Protein AF-A0A166I284-F1 (afdb_monomer_lite)

Secondary structure (DSSP, 8-state):
------------------------------------TTSSSSTTHHHHHHHHHHHHH--GGGS---SSHHHHHHHHHHHHHHHHHHHHH--------HHHHHHHHHHHHHHHHHHHHHH----GGGTTT-EEEEEEEE-S-HHHHHHHTT-SS----SEEEEEHHHHHHHTT--EEEETTEEEEE-SSEEEEEE-TTT-EEEEEEEEE----

Sequence (212 aa):
MSSQTTLASLTNVSPPAKRKSTGGADGAKAKKPRTSKGKAAESHEFAKNVIQGILDNGSVDKVTVPEDDEDVREWLWRMAQYAHSLEQGAGIKPPKSPEDLAAAAERLTTTVRRGIEKQMSWKPSCKTGSAKFSYDGVCPDPYVFGAMLGLEEKPTWKAKKFEATEFSNLMGGIEASIRYGNLYITSKEVNAKWNPDTGEFKFSGSYGKRVY

Foldseek 3Di:
DDDDDDDDDDDDDDDDDDDDDDDDDDDDDDDDDDDDPPPCVPLQVPLVVQVVVCVVVVDPVPRDQDPDPVSNVVSVVSNVVVVVCCVVVPPPPPPQDVVSLLVLLLVVLQVQLVQQLVQPDDDPCLVVQAAKDKGKDADLDQCSVCVLLVHNDGDPDQKDKDAQVSSCVSSVHRWHDDPPDIKGFPFRIWMWGADNVGRMIMIMGTMHDDDD

pLDDT: mean 74.39, std 21.26, range [27.56, 95.75]

Organism: NCBI:txid1314776

Structure (mmCIF, N/CA/C/O backbone):
data_AF-A0A166I284-F1
#
_entry.id   AF-A0A166I284-F1
#
loop_
_atom_site.group_PDB
_atom_site.id
_atom_site.type_symbol
_atom_site.label_atom_id
_atom_site.label_alt_id
_atom_site.label_comp_id
_atom_site.label_asym_id
_atom_site.label_entity_id
_atom_site.label_seq_id
_atom_site.pdbx_PDB_ins_code
_atom_site.Cartn_x
_atom_site.Cartn_y
_atom_site.Cartn_z
_atom_site.occupancy
_atom_site.B_iso_or_equiv
_atom_site.auth_seq_id
_atom_site.auth_comp_id
_atom_site.auth_asym_id
_atom_site.auth_atom_id
_atom_site.pdbx_PDB_model_num
ATOM 1 N N . MET A 1 1 ? 12.794 -3.476 88.295 1.00 39.72 1 MET A N 1
ATOM 2 C CA . MET A 1 1 ? 13.257 -4.606 87.464 1.00 39.72 1 MET A CA 1
ATOM 3 C C . MET A 1 1 ? 12.395 -4.584 86.207 1.00 39.72 1 MET A C 1
ATOM 5 O O . MET A 1 1 ? 11.219 -4.881 86.317 1.00 39.72 1 MET A O 1
ATOM 9 N N . SER A 1 2 ? 12.776 -3.772 85.216 1.00 38.97 2 SER A N 1
ATOM 10 C CA . SER A 1 2 ? 13.485 -4.172 83.974 1.00 38.97 2 SER A CA 1
ATOM 11 C C . SER A 1 2 ? 12.597 -5.011 83.047 1.00 38.97 2 SER A C 1
ATOM 13 O O . SER A 1 2 ? 12.038 -5.988 83.516 1.00 38.97 2 SER A O 1
ATOM 15 N N . SER A 1 3 ? 12.438 -4.800 81.742 1.00 37.09 3 SER A N 1
ATOM 16 C CA . SER A 1 3 ? 12.752 -3.744 80.766 1.00 37.09 3 SER A CA 1
ATOM 17 C C . SER A 1 3 ? 11.969 -4.118 79.490 1.00 37.09 3 SER A C 1
ATOM 19 O O . SER A 1 3 ? 11.668 -5.291 79.275 1.00 37.09 3 SER A O 1
ATOM 21 N N . GLN A 1 4 ? 11.659 -3.141 78.636 1.00 39.69 4 GLN A N 1
ATOM 22 C CA . GLN A 1 4 ? 11.172 -3.345 77.261 1.00 39.69 4 GLN A CA 1
ATOM 23 C C . GLN A 1 4 ? 12.224 -4.075 76.404 1.00 39.69 4 GLN A C 1
ATOM 25 O O . GLN A 1 4 ? 13.408 -3.872 76.658 1.00 39.69 4 GLN A O 1
ATOM 30 N N . THR A 1 5 ? 11.822 -4.818 75.358 1.00 39.00 5 THR A N 1
ATOM 31 C CA . THR A 1 5 ? 12.521 -4.899 74.048 1.00 39.00 5 THR A CA 1
ATOM 32 C C . THR A 1 5 ? 11.641 -5.590 72.992 1.00 39.00 5 THR A C 1
ATOM 34 O O . THR A 1 5 ? 11.205 -6.726 73.150 1.00 39.00 5 THR A O 1
ATOM 37 N N . THR A 1 6 ? 11.418 -4.863 71.902 1.00 40.62 6 THR A N 1
ATOM 38 C CA . THR A 1 6 ? 10.859 -5.230 70.592 1.00 40.62 6 THR A CA 1
ATOM 39 C C . THR A 1 6 ? 11.905 -5.957 69.737 1.00 40.62 6 THR A C 1
ATOM 41 O O . THR A 1 6 ? 13.066 -5.564 69.796 1.00 40.62 6 THR A O 1
ATOM 44 N N . LEU A 1 7 ? 11.528 -6.887 68.844 1.00 34.56 7 LEU A N 1
ATOM 45 C CA . LEU A 1 7 ? 12.253 -7.066 67.570 1.00 34.56 7 LEU A CA 1
ATOM 46 C C . LEU A 1 7 ? 11.454 -7.840 66.511 1.00 34.56 7 LEU A C 1
ATOM 48 O O . LEU A 1 7 ? 11.022 -8.972 66.712 1.00 34.56 7 LEU A O 1
ATOM 52 N N . ALA A 1 8 ? 11.281 -7.169 65.372 1.00 39.25 8 ALA A N 1
ATOM 53 C CA . ALA A 1 8 ? 10.741 -7.669 64.119 1.00 39.25 8 ALA A CA 1
ATOM 54 C C . ALA A 1 8 ? 11.744 -8.590 63.401 1.00 39.25 8 ALA A C 1
ATOM 56 O O . ALA A 1 8 ? 12.955 -8.417 63.525 1.00 39.25 8 ALA A O 1
ATOM 57 N N . SER A 1 9 ? 11.231 -9.521 62.594 1.00 32.78 9 SER A N 1
ATOM 58 C CA . SER A 1 9 ? 12.029 -10.357 61.695 1.00 32.78 9 SER A CA 1
ATOM 59 C C . SER A 1 9 ? 11.834 -9.896 60.246 1.00 32.78 9 SER A C 1
ATOM 61 O O . SER A 1 9 ? 10.737 -9.977 59.698 1.00 32.78 9 SER A O 1
ATOM 63 N N . LEU A 1 10 ? 12.912 -9.385 59.651 1.00 34.72 10 LEU A N 1
ATOM 64 C CA . LEU A 1 10 ? 13.118 -9.157 58.221 1.00 34.72 10 LEU A CA 1
ATOM 65 C C . LEU A 1 10 ? 14.596 -9.443 57.955 1.00 34.72 10 LEU A C 1
ATOM 67 O O . LEU A 1 10 ? 15.430 -8.680 58.432 1.00 34.72 10 LEU A O 1
ATOM 71 N N . THR A 1 11 ? 14.930 -10.459 57.156 1.00 39.84 11 THR A N 1
ATOM 72 C CA . THR A 1 11 ? 16.171 -10.445 56.365 1.00 39.84 11 THR A CA 1
ATOM 73 C C . THR A 1 11 ? 16.025 -11.206 55.047 1.00 39.84 11 THR A C 1
ATOM 75 O O . THR A 1 11 ? 15.484 -12.302 54.953 1.00 39.84 11 THR A O 1
ATOM 78 N N . ASN A 1 12 ? 16.541 -10.532 54.026 1.00 34.50 12 ASN A N 1
ATOM 79 C CA . ASN A 1 12 ? 16.751 -10.889 52.632 1.00 34.50 12 ASN A CA 1
ATOM 80 C C . ASN A 1 12 ? 18.200 -11.394 52.478 1.00 34.50 12 ASN A C 1
ATOM 82 O O . ASN A 1 12 ? 19.086 -10.716 52.998 1.00 34.50 12 ASN A O 1
ATOM 86 N N . VAL A 1 13 ? 18.477 -12.500 51.767 1.00 37.03 13 VAL A N 1
ATOM 87 C CA . VAL A 1 13 ? 19.850 -12.858 51.334 1.00 37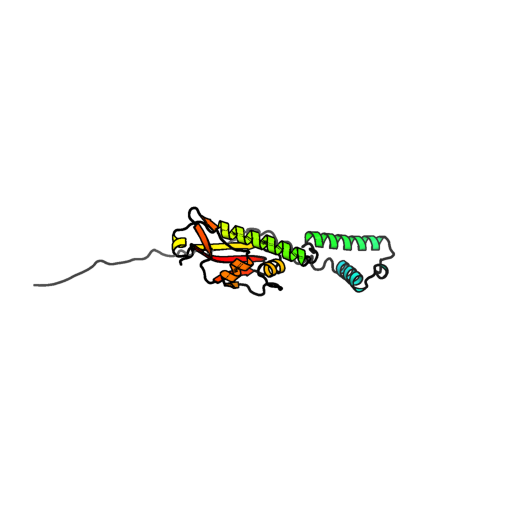.03 13 VAL A CA 1
ATOM 88 C C . VAL A 1 13 ? 19.863 -13.550 49.956 1.00 37.03 13 VAL A C 1
ATOM 90 O O . VAL A 1 13 ? 19.155 -14.523 49.714 1.00 37.03 13 VAL A O 1
ATOM 93 N N . SER A 1 14 ? 20.718 -12.998 49.089 1.00 40.59 14 SER A N 1
ATOM 94 C CA . SER A 1 14 ? 21.058 -13.293 47.686 1.00 40.59 14 SER A CA 1
ATOM 95 C C . SER A 1 14 ? 21.541 -14.718 47.320 1.00 40.59 14 SER A C 1
ATOM 97 O O . SER A 1 14 ? 22.032 -15.448 48.179 1.00 40.59 14 SER A O 1
ATOM 99 N N . PRO A 1 15 ? 21.525 -15.073 46.011 1.00 47.25 15 PRO A N 1
ATOM 100 C CA . PRO A 1 15 ? 22.080 -16.322 45.462 1.00 47.25 15 PRO A CA 1
ATOM 101 C C . PRO A 1 15 ? 23.619 -16.322 45.243 1.00 47.25 15 PRO A C 1
ATOM 103 O O . PRO A 1 15 ? 24.227 -15.254 45.130 1.00 47.25 15 PRO A O 1
ATOM 106 N N . PRO A 1 16 ? 24.259 -17.514 45.145 1.00 37.84 16 PRO A N 1
ATOM 107 C CA . PRO A 1 16 ? 25.716 -17.678 45.130 1.00 37.84 16 PRO A CA 1
ATOM 108 C C . PRO A 1 16 ? 26.377 -17.581 43.738 1.00 37.84 16 PRO A C 1
ATOM 110 O O . PRO A 1 16 ? 25.738 -17.453 42.697 1.00 37.84 16 PRO A O 1
ATOM 113 N N . ALA A 1 17 ? 27.712 -17.617 43.776 1.00 37.66 17 ALA A N 1
ATOM 114 C CA . ALA A 1 17 ? 28.667 -16.950 42.898 1.00 37.66 17 ALA A CA 1
ATOM 115 C C . ALA A 1 17 ? 29.180 -17.713 41.651 1.00 37.66 17 ALA A C 1
ATOM 117 O O . ALA A 1 17 ? 29.084 -18.930 41.510 1.00 37.66 17 ALA A O 1
ATOM 118 N N . LYS A 1 18 ? 29.821 -16.915 40.782 1.00 33.94 18 LYS A N 1
ATOM 119 C CA . LYS A 1 18 ? 30.590 -17.221 39.561 1.00 33.94 18 LYS A CA 1
ATOM 120 C C . LYS A 1 18 ? 31.642 -18.335 39.733 1.00 33.94 18 LYS A C 1
ATOM 122 O O . LYS A 1 18 ? 32.453 -18.275 40.653 1.00 33.94 18 LYS A O 1
ATOM 127 N N . ARG A 1 19 ? 31.762 -19.229 38.739 1.00 40.69 19 ARG A N 1
ATOM 128 C CA . ARG A 1 19 ? 33.002 -19.981 38.443 1.00 40.69 19 ARG A CA 1
ATOM 129 C C . ARG A 1 19 ? 33.576 -19.538 37.096 1.00 40.69 19 ARG A C 1
ATOM 131 O O . ARG A 1 19 ? 32.860 -19.436 36.106 1.00 40.69 19 ARG A O 1
ATOM 138 N N . LYS A 1 20 ? 34.878 -19.257 37.109 1.00 30.39 20 LYS A N 1
ATOM 139 C CA . LYS A 1 20 ? 35.753 -18.918 35.982 1.00 30.39 20 LYS A CA 1
ATOM 140 C C . LYS A 1 20 ? 36.539 -20.180 35.611 1.00 30.39 20 LYS A C 1
ATOM 142 O O . LYS A 1 20 ? 37.137 -20.777 36.501 1.00 30.39 20 LYS A O 1
ATOM 147 N N . SER A 1 21 ? 36.585 -20.551 34.335 1.00 37.00 21 SER A N 1
ATOM 148 C CA . SER A 1 21 ? 37.653 -21.395 33.789 1.00 37.00 21 SER A CA 1
ATOM 149 C C . SER A 1 21 ? 38.024 -20.929 32.381 1.00 37.00 21 SER A C 1
ATOM 151 O O . SER A 1 21 ? 37.177 -20.618 31.548 1.00 37.00 21 SER A O 1
ATOM 153 N N . THR A 1 22 ? 39.328 -20.807 32.183 1.00 32.22 22 THR A N 1
ATOM 154 C CA . THR A 1 22 ? 40.058 -20.464 30.962 1.00 32.22 22 THR A CA 1
ATOM 155 C C . THR A 1 22 ? 40.571 -21.740 30.296 1.00 32.22 22 THR A C 1
ATOM 157 O O . THR A 1 22 ? 40.971 -22.659 31.005 1.00 32.22 22 THR A O 1
ATOM 160 N N . GLY A 1 23 ? 40.644 -21.750 28.962 1.00 27.56 23 GLY A N 1
ATOM 161 C CA . GLY A 1 23 ? 41.388 -22.745 28.177 1.00 27.56 23 GLY A CA 1
ATOM 162 C C . GLY A 1 23 ? 40.660 -23.116 26.887 1.00 27.56 23 GLY A C 1
ATOM 163 O O . GLY A 1 23 ? 39.674 -23.842 26.935 1.00 27.56 23 GLY A O 1
ATOM 164 N N . GLY A 1 24 ? 41.109 -22.560 25.759 1.00 29.09 24 GLY A N 1
ATOM 165 C CA . GLY A 1 24 ? 40.531 -22.779 24.434 1.00 29.09 24 GLY A CA 1
ATOM 166 C C . GLY A 1 24 ? 41.065 -24.016 23.712 1.00 29.09 24 GLY A C 1
ATOM 167 O O . GLY A 1 24 ? 42.120 -24.529 24.064 1.00 29.09 24 GLY A O 1
ATOM 168 N N . ALA A 1 25 ? 40.332 -24.438 22.685 1.00 29.95 25 ALA A N 1
ATOM 169 C CA . ALA A 1 25 ? 40.839 -24.946 21.411 1.00 29.95 25 ALA A CA 1
ATOM 170 C C . ALA A 1 25 ? 39.648 -25.159 20.459 1.00 29.95 25 ALA A C 1
ATOM 172 O O . ALA A 1 25 ? 38.609 -25.695 20.839 1.00 29.95 25 ALA A O 1
ATOM 173 N N . ASP A 1 26 ? 39.836 -24.647 19.252 1.00 34.50 26 ASP A N 1
ATOM 174 C CA . ASP A 1 26 ? 39.234 -24.956 17.957 1.00 34.50 26 ASP A CA 1
ATOM 175 C C . ASP A 1 26 ? 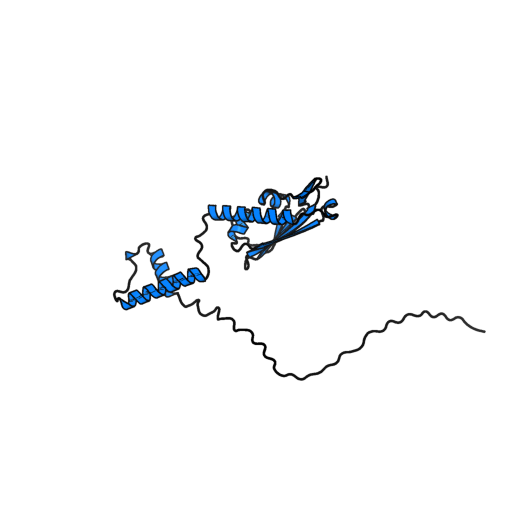38.020 -25.896 17.859 1.00 34.50 26 ASP A C 1
ATOM 177 O O . ASP A 1 26 ? 38.082 -27.105 18.068 1.00 34.50 26 ASP A O 1
ATOM 181 N N . GLY A 1 27 ? 36.922 -25.324 17.358 1.00 31.86 27 GLY A N 1
ATOM 182 C CA . GLY A 1 27 ? 35.745 -26.038 16.870 1.00 31.86 27 GLY A CA 1
ATOM 183 C C . GLY A 1 27 ? 35.145 -25.312 15.670 1.00 31.86 27 GLY A C 1
ATOM 184 O O . GLY A 1 27 ? 34.158 -24.586 15.789 1.00 31.86 27 GLY A O 1
ATOM 185 N N . ALA A 1 28 ? 35.781 -25.482 14.511 1.00 40.22 28 ALA A N 1
ATOM 186 C CA . ALA A 1 28 ? 35.369 -24.945 13.223 1.00 40.22 28 ALA A CA 1
ATOM 187 C C . ALA A 1 28 ? 33.931 -25.365 12.854 1.00 40.22 28 ALA A C 1
ATOM 189 O O . ALA A 1 28 ? 33.669 -26.513 12.501 1.00 40.22 28 ALA A O 1
ATOM 190 N N . LYS A 1 29 ? 32.990 -24.412 12.854 1.00 34.69 29 LYS A N 1
ATOM 191 C CA . LYS A 1 29 ? 31.757 -24.516 12.059 1.00 34.69 29 LYS A CA 1
ATOM 192 C C . LYS A 1 29 ? 31.922 -23.678 10.803 1.00 34.69 29 LYS A C 1
ATOM 194 O O . LYS A 1 29 ? 31.767 -22.457 10.821 1.00 34.69 29 LYS A O 1
ATOM 199 N N . ALA A 1 30 ? 32.262 -24.377 9.724 1.00 40.56 30 ALA A N 1
ATOM 200 C CA . ALA A 1 30 ? 32.361 -23.874 8.366 1.00 40.56 30 ALA A CA 1
ATOM 201 C C . ALA A 1 30 ? 31.101 -23.080 7.983 1.00 40.56 30 ALA A C 1
ATOM 203 O O . ALA A 1 30 ? 30.047 -23.638 7.672 1.00 40.56 30 ALA A O 1
ATOM 204 N N . LYS A 1 31 ? 31.215 -21.749 7.985 1.00 39.06 31 LYS A N 1
ATOM 205 C CA . LYS A 1 31 ? 30.316 -20.900 7.210 1.00 39.06 31 LYS A CA 1
ATOM 206 C C . LYS A 1 31 ? 30.707 -21.097 5.751 1.00 39.06 31 LYS A C 1
ATOM 208 O O . LYS A 1 31 ? 31.819 -20.746 5.366 1.00 39.06 31 LYS A O 1
ATOM 213 N N . LYS A 1 32 ? 29.798 -21.695 4.973 1.00 36.34 32 LYS A N 1
ATOM 214 C CA . LYS A 1 32 ? 29.890 -21.782 3.511 1.00 36.34 32 LYS A CA 1
ATOM 215 C C . LYS A 1 32 ? 30.394 -20.439 2.960 1.00 36.34 32 LYS A C 1
ATOM 217 O O . LYS A 1 32 ? 29.851 -19.402 3.362 1.00 36.34 32 LYS A O 1
ATOM 222 N N . PRO A 1 33 ? 31.415 -20.435 2.089 1.00 31.22 33 PRO A N 1
ATOM 223 C CA . PRO A 1 33 ? 31.935 -19.203 1.527 1.00 31.22 33 PRO A CA 1
ATOM 224 C C . PRO A 1 33 ? 30.798 -18.499 0.788 1.00 31.22 33 PRO A C 1
ATOM 226 O O . PRO A 1 33 ? 30.116 -19.098 -0.043 1.00 31.22 33 PRO A O 1
ATOM 229 N N . ARG A 1 34 ? 30.573 -17.225 1.131 1.00 37.28 34 ARG A N 1
ATOM 230 C CA . ARG A 1 34 ? 29.787 -16.312 0.302 1.00 37.28 34 ARG A CA 1
ATOM 231 C C . ARG A 1 34 ? 30.476 -16.311 -1.053 1.00 37.28 34 ARG A C 1
ATOM 233 O O . ARG A 1 34 ? 31.585 -15.792 -1.166 1.00 37.28 34 ARG A O 1
ATOM 240 N N . THR A 1 35 ? 29.846 -16.926 -2.045 1.00 35.72 35 THR A N 1
ATOM 241 C CA . THR A 1 35 ? 30.229 -16.762 -3.439 1.00 35.72 35 THR A CA 1
ATOM 242 C C . THR A 1 35 ? 30.346 -15.267 -3.701 1.00 35.72 35 THR A C 1
ATOM 244 O O . THR A 1 35 ? 29.463 -14.469 -3.379 1.00 35.72 35 THR A O 1
ATOM 247 N N . SER A 1 36 ? 31.530 -14.904 -4.166 1.00 36.47 36 SER A N 1
ATOM 248 C CA . SER A 1 36 ? 31.996 -13.573 -4.508 1.00 36.47 36 SER A CA 1
ATOM 249 C C . SER A 1 36 ? 30.925 -12.743 -5.219 1.00 36.47 36 SER A C 1
ATOM 251 O O . SER A 1 36 ? 30.758 -12.837 -6.431 1.00 36.47 36 SER A O 1
ATOM 253 N N . LYS A 1 37 ? 30.265 -11.844 -4.483 1.00 39.28 37 LYS A N 1
ATOM 254 C CA . LYS A 1 37 ? 29.425 -10.767 -5.038 1.00 39.28 37 LYS A CA 1
ATOM 255 C C . LYS A 1 37 ? 30.281 -9.600 -5.570 1.00 39.28 37 LYS A C 1
ATOM 257 O O . LYS A 1 37 ? 29.905 -8.445 -5.447 1.00 39.28 37 LYS A O 1
ATOM 262 N N . GLY A 1 38 ? 31.466 -9.903 -6.099 1.00 35.16 38 GLY A N 1
ATOM 263 C CA . GLY A 1 38 ? 32.492 -8.909 -6.427 1.00 35.16 38 GLY A CA 1
ATOM 264 C C . GLY A 1 38 ? 33.382 -9.277 -7.610 1.00 35.16 38 GLY A C 1
ATOM 265 O O . GLY A 1 38 ? 34.454 -8.711 -7.734 1.00 35.16 38 GLY A O 1
ATOM 266 N N . LYS A 1 39 ? 32.975 -10.235 -8.457 1.00 35.84 39 LYS A N 1
ATOM 267 C CA . LYS A 1 39 ? 33.759 -10.644 -9.640 1.00 35.84 39 LYS A CA 1
ATOM 268 C C . LYS A 1 39 ? 32.954 -10.795 -10.940 1.00 35.84 39 LYS A C 1
ATOM 270 O O . LYS A 1 39 ? 33.450 -11.376 -11.891 1.00 35.84 39 LYS A O 1
ATOM 275 N N . ALA A 1 40 ? 31.720 -10.289 -10.974 1.00 40.53 40 ALA A N 1
ATOM 276 C CA . ALA A 1 40 ? 30.873 -10.273 -12.177 1.00 40.53 40 ALA A CA 1
ATOM 277 C C . ALA A 1 40 ? 30.405 -8.855 -12.559 1.00 40.53 40 ALA A C 1
ATOM 279 O O . ALA A 1 40 ? 29.588 -8.685 -13.456 1.00 40.53 40 ALA A O 1
ATOM 280 N N . ALA A 1 41 ? 30.889 -7.825 -11.856 1.00 44.00 41 ALA A N 1
ATOM 281 C CA . ALA A 1 41 ? 30.610 -6.436 -12.218 1.00 44.00 41 ALA A CA 1
ATOM 282 C C . ALA A 1 41 ? 31.494 -5.967 -13.392 1.00 44.00 41 ALA A C 1
ATOM 284 O O . ALA A 1 41 ? 31.048 -5.137 -14.177 1.00 44.00 41 ALA A O 1
ATOM 285 N N . GLU A 1 42 ? 32.686 -6.557 -13.553 1.00 50.12 42 GLU A N 1
ATOM 286 C CA . GLU A 1 42 ? 33.660 -6.234 -14.613 1.00 50.12 42 GLU A CA 1
ATOM 287 C C . GLU A 1 42 ? 33.478 -7.063 -15.905 1.00 50.12 42 GLU A C 1
ATOM 289 O O . GLU A 1 42 ? 34.091 -6.766 -16.922 1.00 50.12 42 GLU A O 1
ATOM 294 N N . SER A 1 43 ? 32.637 -8.105 -15.927 1.00 61.12 43 SER A N 1
ATOM 295 C CA . SER A 1 43 ? 32.671 -9.115 -17.005 1.00 61.12 43 SER A CA 1
ATOM 296 C C . SER A 1 43 ? 31.860 -8.793 -18.269 1.00 61.12 43 SER A C 1
ATOM 298 O O . SER A 1 43 ? 31.861 -9.595 -19.199 1.00 61.12 43 SER A O 1
ATOM 300 N N . HIS A 1 44 ? 31.174 -7.645 -18.343 1.00 70.31 44 HIS A N 1
ATOM 301 C CA . HIS A 1 44 ? 30.322 -7.294 -19.497 1.00 70.31 44 HIS A CA 1
ATOM 302 C C . HIS A 1 44 ? 30.459 -5.841 -19.983 1.00 70.31 44 HIS A C 1
ATOM 304 O O . HIS A 1 44 ? 29.578 -5.349 -20.687 1.00 70.31 44 HIS A O 1
ATOM 310 N N . GLU A 1 45 ? 31.538 -5.133 -19.630 1.00 77.31 45 GLU A N 1
ATOM 311 C CA . GLU A 1 45 ? 31.759 -3.744 -20.081 1.00 77.31 45 GLU A CA 1
ATOM 312 C C . GLU A 1 45 ? 31.767 -3.618 -21.608 1.00 77.31 45 GLU A C 1
ATOM 314 O O . GLU A 1 45 ? 31.184 -2.686 -22.156 1.00 77.31 45 GLU A O 1
ATOM 319 N N . PHE A 1 46 ? 32.325 -4.616 -22.296 1.00 80.75 46 PHE A N 1
ATOM 320 C CA . PHE A 1 46 ? 32.317 -4.699 -23.753 1.00 80.75 46 PHE A CA 1
ATOM 321 C C . PHE A 1 46 ? 30.899 -4.619 -24.341 1.00 80.75 46 PHE A C 1
ATOM 323 O O . PHE A 1 46 ? 30.598 -3.724 -25.126 1.00 80.75 46 PHE A O 1
ATOM 330 N N . ALA A 1 47 ? 30.005 -5.518 -23.916 1.00 80.81 47 ALA A N 1
ATOM 331 C CA . ALA A 1 47 ? 28.635 -5.568 -24.424 1.00 80.81 47 ALA A CA 1
ATOM 332 C C . ALA A 1 47 ? 27.847 -4.296 -24.065 1.00 80.81 47 ALA A C 1
ATOM 334 O O . ALA A 1 47 ? 27.072 -3.804 -24.879 1.00 80.81 47 ALA A O 1
ATOM 335 N N . LYS A 1 48 ? 28.087 -3.720 -22.878 1.00 80.94 48 LYS A N 1
ATOM 336 C CA . LYS A 1 48 ? 27.484 -2.442 -22.468 1.00 80.94 48 LYS A CA 1
ATOM 337 C C . LYS A 1 48 ? 27.906 -1.288 -23.372 1.00 80.94 48 LYS A C 1
ATOM 339 O O . LYS A 1 48 ? 27.041 -0.546 -23.820 1.00 80.94 48 LYS A O 1
ATOM 344 N N . ASN A 1 49 ? 29.199 -1.159 -23.662 1.00 81.00 49 ASN A N 1
ATOM 345 C CA . ASN A 1 49 ? 29.724 -0.087 -24.508 1.00 81.00 49 ASN A CA 1
ATOM 346 C C . ASN A 1 49 ? 29.226 -0.211 -25.953 1.00 81.00 49 ASN A C 1
ATOM 348 O O . ASN A 1 49 ? 28.872 0.793 -26.564 1.00 81.00 49 ASN A O 1
ATOM 352 N N . VAL A 1 50 ? 29.134 -1.439 -26.476 1.00 80.38 50 VAL A N 1
ATOM 353 C CA . VAL A 1 50 ? 28.568 -1.709 -27.807 1.00 80.38 50 VAL A CA 1
ATOM 354 C C . VAL A 1 50 ? 27.092 -1.311 -27.864 1.00 80.38 50 VAL A C 1
ATOM 356 O O . VAL A 1 50 ? 26.691 -0.569 -28.755 1.00 80.38 50 VAL A O 1
ATOM 359 N N . ILE A 1 51 ? 26.283 -1.749 -26.894 1.00 79.75 51 ILE A N 1
ATOM 360 C CA . ILE A 1 51 ? 24.849 -1.423 -26.840 1.00 79.75 51 ILE A CA 1
ATOM 361 C C . ILE A 1 51 ? 24.634 0.083 -26.654 1.00 79.75 51 ILE A C 1
ATOM 363 O O . ILE A 1 51 ? 23.791 0.662 -27.335 1.00 79.75 51 ILE A O 1
ATOM 367 N N . GLN A 1 52 ? 25.409 0.733 -25.783 1.00 80.19 52 GLN A N 1
ATOM 368 C CA . GLN A 1 52 ? 25.330 2.179 -25.576 1.00 80.19 52 GLN A CA 1
ATOM 369 C C . GLN A 1 52 ? 25.690 2.941 -26.858 1.00 80.19 52 GLN A C 1
ATOM 371 O O . GLN A 1 52 ? 24.951 3.829 -27.267 1.00 80.19 52 GLN A O 1
ATOM 376 N N . GLY A 1 53 ? 26.749 2.525 -27.558 1.00 75.19 53 GLY A N 1
ATOM 377 C CA . GLY A 1 53 ? 27.119 3.093 -28.853 1.00 75.19 53 GLY A CA 1
ATOM 378 C C . GLY A 1 53 ? 26.041 2.913 -29.927 1.00 75.19 53 GLY A C 1
ATOM 379 O O . GLY A 1 53 ? 25.838 3.815 -30.734 1.00 75.19 53 GLY A O 1
ATOM 380 N N . ILE A 1 54 ? 25.311 1.792 -29.935 1.00 78.12 54 ILE A N 1
ATOM 381 C CA . ILE A 1 54 ? 24.166 1.580 -30.840 1.00 78.12 54 ILE A CA 1
ATOM 382 C C . ILE A 1 54 ? 23.037 2.566 -30.527 1.00 78.12 54 ILE A C 1
ATOM 384 O O . ILE A 1 54 ? 22.492 3.194 -31.436 1.00 78.12 54 ILE A O 1
ATOM 388 N N . LEU A 1 55 ? 22.696 2.703 -29.244 1.00 78.25 55 LEU A N 1
ATOM 389 C CA . LEU A 1 55 ? 21.619 3.580 -28.786 1.00 78.25 55 LEU A CA 1
ATOM 390 C C . LEU A 1 55 ? 21.932 5.058 -29.053 1.00 78.25 55 LEU A C 1
ATOM 392 O O . LEU A 1 55 ? 21.054 5.782 -29.517 1.00 78.25 55 LEU A O 1
ATOM 396 N N . ASP A 1 56 ? 23.178 5.481 -28.836 1.00 75.75 56 ASP A N 1
ATOM 397 C CA . ASP A 1 56 ? 23.609 6.867 -29.042 1.00 75.75 56 ASP A CA 1
ATOM 398 C C . ASP A 1 56 ? 23.706 7.232 -30.535 1.00 75.75 56 ASP A C 1
ATOM 400 O O . ASP A 1 56 ? 23.440 8.371 -30.922 1.00 75.75 56 ASP A O 1
ATOM 404 N N . ASN A 1 57 ? 24.054 6.271 -31.401 1.00 68.56 57 ASN A N 1
ATOM 405 C CA . ASN A 1 57 ? 24.211 6.509 -32.841 1.00 68.56 57 ASN A CA 1
ATOM 406 C C . ASN A 1 57 ? 22.926 6.313 -33.660 1.00 68.56 57 ASN A C 1
ATOM 408 O O . ASN A 1 57 ? 22.880 6.740 -34.822 1.00 68.56 57 ASN A O 1
ATOM 412 N N . GLY A 1 58 ? 21.904 5.671 -33.082 1.00 61.91 58 GLY A N 1
ATOM 413 C CA . GLY A 1 58 ? 20.558 5.534 -33.649 1.00 61.91 58 GLY A CA 1
ATOM 414 C C . GLY A 1 58 ? 20.455 4.710 -34.938 1.00 61.91 58 GLY A C 1
ATOM 415 O O . GLY A 1 58 ? 19.407 4.724 -35.578 1.00 61.91 58 GLY A O 1
ATOM 416 N N . SER A 1 59 ? 21.518 4.015 -35.353 1.00 62.72 59 SER A N 1
ATOM 417 C CA . SER A 1 59 ? 21.511 3.148 -36.535 1.00 62.72 59 SER A CA 1
ATOM 418 C C . SER A 1 59 ? 22.462 1.964 -36.374 1.00 62.72 59 SER A C 1
ATOM 420 O O . SER A 1 59 ? 23.583 2.110 -35.884 1.00 62.72 59 SER A O 1
ATOM 422 N N . VAL A 1 60 ? 22.001 0.801 -36.839 1.00 62.78 60 VAL A N 1
ATOM 423 C CA . VAL A 1 60 ? 22.751 -0.463 -36.892 1.00 62.78 60 VAL A CA 1
ATOM 424 C C . VAL A 1 60 ? 23.918 -0.375 -37.881 1.00 62.78 60 VAL A C 1
ATOM 426 O O . VAL A 1 60 ? 24.957 -0.985 -37.657 1.00 62.78 60 VAL A O 1
ATOM 429 N N . ASP A 1 61 ? 23.800 0.458 -38.917 1.00 61.59 61 ASP A N 1
ATOM 430 C CA . ASP A 1 61 ? 24.801 0.580 -39.988 1.00 61.59 61 ASP A CA 1
ATOM 431 C C . ASP A 1 61 ? 26.101 1.260 -39.527 1.00 61.59 61 ASP A C 1
ATOM 433 O O . ASP A 1 61 ? 27.110 1.237 -40.226 1.00 61.59 61 ASP A O 1
ATOM 437 N N . LYS A 1 62 ? 26.082 1.895 -38.349 1.00 61.72 62 LYS A N 1
ATOM 438 C CA . LYS A 1 62 ? 27.246 2.566 -37.746 1.00 61.72 62 LYS A CA 1
ATOM 439 C C . LYS A 1 62 ? 27.987 1.687 -36.739 1.00 61.72 62 LYS A C 1
ATOM 441 O O . LYS A 1 62 ? 28.924 2.152 -36.094 1.00 61.72 62 LYS A O 1
ATOM 446 N N . VAL A 1 63 ? 27.549 0.443 -36.565 1.00 65.56 63 VAL A N 1
ATOM 447 C CA . VAL A 1 63 ? 28.180 -0.507 -35.653 1.00 65.56 63 VAL A CA 1
ATOM 448 C C . VAL A 1 63 ? 29.340 -1.167 -36.371 1.00 65.56 63 VAL A C 1
ATOM 450 O O . VAL A 1 63 ? 29.147 -1.854 -37.369 1.00 65.56 63 VAL A O 1
ATOM 453 N N . THR A 1 64 ? 30.547 -0.989 -35.845 1.00 69.12 64 THR A N 1
ATOM 454 C CA . THR A 1 64 ? 31.721 -1.703 -36.343 1.00 69.12 64 THR A CA 1
ATOM 455 C C . THR A 1 64 ? 31.615 -3.173 -35.946 1.00 69.12 64 THR A C 1
ATOM 457 O O . THR A 1 64 ? 31.922 -3.548 -34.812 1.00 69.12 64 THR A O 1
ATOM 460 N N . VAL A 1 65 ? 31.136 -3.997 -36.874 1.00 74.06 65 VAL A N 1
ATOM 461 C CA . VAL A 1 65 ? 31.154 -5.456 -36.756 1.00 74.06 65 VAL A CA 1
ATOM 462 C C . VAL A 1 65 ? 32.527 -5.943 -37.237 1.00 74.06 65 VAL A C 1
ATOM 464 O O . VAL A 1 65 ? 32.978 -5.479 -38.284 1.00 74.06 65 VAL A O 1
ATOM 467 N N . PRO A 1 66 ? 33.215 -6.826 -36.491 1.00 78.94 66 PRO A N 1
ATOM 468 C CA . PRO A 1 66 ? 34.439 -7.461 -36.978 1.00 78.94 66 PRO A CA 1
ATOM 469 C C . PRO A 1 66 ? 34.202 -8.181 -38.315 1.00 78.94 66 PRO A C 1
ATOM 471 O O . PRO A 1 66 ? 33.132 -8.749 -38.520 1.00 78.94 66 PRO A O 1
ATOM 474 N N . GLU A 1 67 ? 35.178 -8.156 -39.222 1.00 73.50 67 GLU A N 1
ATOM 475 C CA . GLU A 1 67 ? 35.067 -8.821 -40.534 1.00 73.50 67 GLU A CA 1
ATOM 476 C C . GLU A 1 67 ? 35.420 -10.317 -40.464 1.00 73.50 67 GLU A C 1
ATOM 478 O O . GLU A 1 67 ? 34.961 -11.096 -41.298 1.00 73.50 67 GLU A O 1
ATOM 483 N N . ASP A 1 68 ? 36.189 -10.725 -39.450 1.00 84.38 68 ASP A N 1
ATOM 484 C CA . ASP A 1 68 ? 36.617 -12.107 -39.254 1.00 84.38 68 ASP A CA 1
ATOM 485 C C . ASP A 1 68 ? 35.538 -12.956 -38.559 1.00 84.38 68 ASP A C 1
ATOM 487 O O . ASP A 1 68 ? 35.025 -12.618 -37.489 1.00 84.38 68 ASP A O 1
ATOM 491 N N . ASP A 1 69 ? 35.233 -14.119 -39.141 1.00 78.00 69 ASP A N 1
ATOM 492 C CA . ASP A 1 69 ? 34.183 -15.033 -38.667 1.00 78.00 69 ASP A CA 1
ATOM 493 C C . ASP A 1 69 ? 34.379 -15.500 -37.211 1.00 78.00 69 ASP A C 1
ATOM 495 O O . ASP A 1 69 ? 33.404 -15.737 -36.489 1.00 78.00 69 ASP A O 1
ATOM 499 N N . GLU A 1 70 ? 35.628 -15.663 -36.765 1.00 79.50 70 GLU A N 1
ATOM 500 C CA . GLU A 1 70 ? 35.940 -16.055 -35.384 1.00 79.50 70 GLU A CA 1
ATOM 501 C C . GLU A 1 70 ? 35.638 -14.920 -34.397 1.00 79.50 70 GLU A C 1
ATOM 503 O O . GLU A 1 70 ? 35.004 -15.150 -33.360 1.00 79.50 70 GLU A O 1
ATOM 508 N N . ASP A 1 71 ? 35.978 -13.689 -34.770 1.00 79.31 71 ASP A N 1
ATOM 509 C CA . ASP A 1 71 ? 35.742 -12.499 -33.959 1.00 79.31 71 ASP A CA 1
ATOM 510 C C . ASP A 1 71 ? 34.252 -12.156 -33.888 1.00 79.31 71 ASP A C 1
ATOM 512 O O . ASP A 1 71 ? 33.755 -11.781 -32.825 1.00 79.31 71 ASP A O 1
ATOM 516 N N . VAL A 1 72 ? 33.495 -12.368 -34.971 1.00 82.19 72 VAL A N 1
ATOM 517 C CA . VAL A 1 72 ? 32.028 -12.223 -34.977 1.00 82.19 72 VAL A CA 1
ATOM 518 C C . VAL A 1 72 ? 31.372 -13.205 -34.007 1.00 82.19 72 VAL A C 1
ATOM 520 O O . VAL A 1 72 ? 30.453 -12.840 -33.267 1.00 82.19 72 VAL A O 1
ATOM 523 N N . ARG A 1 73 ? 31.840 -14.458 -33.963 1.00 81.19 73 ARG A N 1
ATOM 524 C CA . ARG A 1 73 ? 31.308 -15.469 -33.035 1.00 81.19 73 ARG A CA 1
ATOM 525 C C . ARG A 1 73 ? 31.606 -15.111 -31.588 1.00 81.19 73 ARG A C 1
ATOM 527 O O . ARG A 1 73 ? 30.722 -15.244 -30.741 1.00 81.19 73 ARG A O 1
ATOM 534 N N . GLU A 1 74 ? 32.814 -14.634 -31.302 1.00 81.75 74 GLU A N 1
ATOM 535 C CA . GLU A 1 74 ? 33.183 -14.194 -29.958 1.00 81.75 74 GLU A CA 1
ATOM 536 C C . GLU A 1 74 ? 32.397 -12.937 -29.540 1.00 81.75 74 GLU A C 1
ATOM 538 O O . GLU A 1 74 ? 31.901 -12.845 -28.412 1.00 81.75 74 GLU A O 1
ATOM 543 N N . TRP A 1 75 ? 32.201 -12.002 -30.472 1.00 82.00 75 TRP A N 1
ATOM 544 C CA . TRP A 1 75 ? 31.397 -10.793 -30.302 1.00 82.00 75 TRP A CA 1
ATOM 545 C C . TRP A 1 75 ? 29.937 -11.118 -29.952 1.00 82.00 75 TRP A C 1
ATOM 547 O O . TRP A 1 75 ? 29.413 -10.640 -28.939 1.00 82.00 75 TRP A O 1
ATOM 557 N N . LEU A 1 76 ? 29.301 -12.005 -30.726 1.00 83.25 76 LEU A N 1
ATOM 558 C CA . LEU A 1 76 ? 27.935 -12.476 -30.480 1.00 83.25 76 LEU A CA 1
ATOM 559 C C . LEU A 1 76 ? 27.820 -13.253 -29.168 1.00 83.25 76 LEU A C 1
ATOM 561 O O . LEU A 1 76 ? 26.858 -13.069 -28.422 1.00 83.25 76 LEU A O 1
ATOM 565 N N . TRP A 1 77 ? 28.803 -14.097 -28.852 1.00 84.12 77 TRP A N 1
ATOM 566 C CA . TRP A 1 77 ? 28.811 -14.863 -27.610 1.00 84.12 77 TRP A CA 1
ATOM 567 C C . TRP A 1 77 ? 28.875 -13.952 -26.380 1.00 84.12 77 TRP A C 1
ATOM 569 O O . TRP A 1 77 ? 28.095 -14.136 -25.443 1.00 84.12 77 TRP A O 1
ATOM 579 N N . ARG A 1 78 ? 29.722 -12.912 -26.396 1.00 82.75 78 ARG A N 1
ATOM 580 C CA . ARG A 1 78 ? 29.797 -11.915 -25.311 1.00 82.75 78 ARG A CA 1
ATOM 581 C C . ARG A 1 78 ? 28.481 -11.152 -25.132 1.00 82.75 78 ARG A C 1
ATOM 583 O O . ARG A 1 78 ? 28.065 -10.910 -23.996 1.00 82.75 78 ARG A O 1
ATOM 590 N N . MET A 1 79 ? 27.805 -10.810 -26.229 1.00 82.62 79 MET A N 1
ATOM 591 C CA . MET A 1 79 ? 26.481 -10.177 -26.202 1.00 82.62 79 MET A CA 1
ATOM 592 C C . MET A 1 79 ? 25.404 -11.118 -25.644 1.00 82.62 79 MET A C 1
ATOM 594 O O . MET A 1 79 ? 24.626 -10.713 -24.781 1.00 82.62 79 MET A O 1
ATOM 598 N N . ALA A 1 80 ? 25.393 -12.386 -26.064 1.00 83.88 80 ALA A N 1
ATOM 599 C CA . ALA A 1 80 ? 24.454 -13.393 -25.572 1.00 83.88 80 ALA A CA 1
ATOM 600 C C . ALA A 1 80 ? 24.647 -13.677 -24.075 1.00 83.88 80 ALA A C 1
ATOM 602 O O . ALA A 1 80 ? 23.673 -13.771 -23.330 1.00 83.88 80 ALA A O 1
ATOM 603 N N . GLN A 1 81 ? 25.895 -13.744 -23.604 1.00 82.12 81 GLN A N 1
ATOM 604 C CA . GLN A 1 81 ? 26.186 -13.865 -22.176 1.00 82.12 81 GLN A CA 1
ATOM 605 C C . GLN A 1 81 ? 25.701 -12.657 -21.382 1.00 82.12 81 GLN A C 1
ATOM 607 O O . GLN A 1 81 ? 25.153 -12.825 -20.293 1.00 82.12 81 GLN A O 1
ATOM 612 N N . TYR A 1 82 ? 25.871 -11.447 -21.919 1.00 81.81 82 TYR A N 1
ATOM 613 C CA . TYR A 1 82 ? 25.355 -10.246 -21.277 1.00 81.81 82 TYR A CA 1
ATOM 614 C C . TYR A 1 82 ? 23.823 -10.254 -21.221 1.00 81.81 82 TYR A C 1
ATOM 616 O O . TYR A 1 82 ? 23.264 -10.054 -20.144 1.00 81.81 82 TYR A O 1
ATOM 624 N N . ALA A 1 83 ? 23.142 -10.576 -22.323 1.00 82.56 83 ALA A N 1
ATOM 625 C CA . ALA A 1 83 ? 21.686 -10.713 -22.359 1.00 82.56 83 ALA A CA 1
ATOM 626 C C . ALA A 1 83 ? 21.188 -11.746 -21.334 1.00 82.56 83 ALA A C 1
ATOM 628 O O . ALA A 1 83 ? 20.314 -11.449 -20.522 1.00 82.56 83 ALA A O 1
ATOM 629 N N . HIS A 1 84 ? 21.827 -12.914 -21.277 1.00 79.06 84 HIS A N 1
ATOM 630 C CA . HIS A 1 84 ? 21.491 -13.943 -20.299 1.00 79.06 84 HIS A CA 1
ATOM 631 C C . HIS A 1 84 ? 21.754 -13.491 -18.853 1.00 79.06 84 HIS A C 1
ATOM 633 O O . HIS A 1 84 ? 20.976 -13.783 -17.945 1.00 79.06 84 HIS A O 1
ATOM 639 N N . SER A 1 85 ? 22.824 -12.723 -18.620 1.00 76.62 85 SER A N 1
ATOM 640 C CA . SER A 1 85 ? 23.112 -12.136 -17.306 1.00 76.62 85 SER A CA 1
ATOM 641 C C . SER A 1 85 ? 22.060 -11.106 -16.877 1.00 76.62 85 SER A C 1
ATOM 643 O O . SER A 1 85 ? 21.747 -11.023 -15.691 1.00 76.62 85 SER A O 1
ATOM 645 N N . LEU A 1 86 ? 21.472 -10.358 -17.820 1.00 74.00 86 LEU A N 1
ATOM 646 C CA . LEU A 1 86 ? 20.377 -9.423 -17.547 1.00 74.00 86 LEU A CA 1
ATOM 647 C C . LEU A 1 86 ? 19.091 -10.166 -17.173 1.00 74.00 86 LEU A C 1
ATOM 649 O O . LEU A 1 86 ? 18.394 -9.757 -16.243 1.00 74.00 86 LEU A O 1
ATOM 653 N N . GLU A 1 87 ? 18.805 -11.284 -17.840 1.00 70.31 87 GLU A N 1
ATOM 654 C CA . GLU A 1 87 ? 17.672 -12.151 -17.501 1.00 70.31 87 GLU A CA 1
ATOM 655 C C . GLU A 1 87 ? 17.818 -12.772 -16.106 1.00 70.31 87 GLU A C 1
ATOM 657 O O . GLU A 1 87 ? 16.851 -12.820 -15.344 1.00 70.31 87 GLU A O 1
ATOM 662 N N . GLN A 1 88 ? 19.028 -13.208 -15.738 1.00 67.00 88 GLN A N 1
ATOM 663 C CA . GLN A 1 88 ? 19.290 -13.832 -14.438 1.00 67.00 88 GLN A CA 1
ATOM 664 C C . GLN A 1 88 ? 19.496 -12.833 -13.284 1.00 67.00 88 GLN A C 1
ATOM 666 O O . GLN A 1 88 ? 19.207 -13.158 -12.132 1.00 67.00 88 GLN A O 1
ATOM 671 N N . GLY A 1 89 ? 20.039 -11.642 -13.560 1.00 55.66 89 GLY A N 1
ATOM 672 C CA . GLY A 1 89 ? 20.548 -10.716 -12.540 1.00 55.66 89 GLY A CA 1
ATOM 673 C C . GLY A 1 89 ? 19.511 -9.760 -11.956 1.00 55.66 89 GLY A C 1
ATOM 674 O O . GLY A 1 89 ? 19.599 -9.404 -10.784 1.00 55.66 89 GLY A O 1
ATOM 675 N N . ALA A 1 90 ? 18.542 -9.350 -12.761 1.00 54.72 90 ALA A N 1
ATOM 676 C CA . ALA A 1 90 ? 17.361 -8.573 -12.412 1.00 54.72 90 ALA A CA 1
ATOM 677 C C . ALA A 1 90 ? 16.876 -8.072 -13.758 1.00 54.72 90 ALA A C 1
ATOM 679 O O . ALA A 1 90 ? 17.471 -7.142 -14.304 1.00 54.72 90 ALA A O 1
ATOM 680 N N . GLY A 1 91 ? 15.839 -8.717 -14.296 1.00 46.41 91 GLY A N 1
ATOM 681 C CA . GLY A 1 91 ? 15.250 -8.293 -15.553 1.00 46.41 91 GLY A CA 1
ATOM 682 C C . GLY A 1 91 ? 15.105 -6.779 -15.552 1.00 46.41 91 GLY A C 1
ATOM 683 O O . GLY A 1 91 ? 14.521 -6.205 -14.624 1.00 46.41 91 GLY A O 1
ATOM 684 N N . ILE A 1 92 ? 15.667 -6.147 -16.581 1.00 50.06 92 ILE A N 1
ATOM 685 C CA . ILE A 1 92 ? 15.248 -4.825 -17.016 1.00 50.06 92 ILE A CA 1
ATOM 686 C C . ILE A 1 92 ? 13.772 -5.011 -17.351 1.00 50.06 92 ILE A C 1
ATOM 688 O O . ILE A 1 92 ? 13.398 -5.355 -18.469 1.00 50.06 92 ILE A O 1
ATOM 692 N N . LYS A 1 93 ? 12.916 -4.905 -16.333 1.00 51.34 93 LYS A N 1
ATOM 693 C CA . LYS A 1 93 ? 11.500 -4.720 -16.566 1.00 51.34 93 LYS A CA 1
ATOM 694 C C . LYS A 1 93 ? 11.461 -3.420 -17.359 1.00 51.34 93 LYS A C 1
ATOM 696 O O . LYS A 1 93 ? 12.060 -2.448 -16.885 1.00 51.34 93 LYS A O 1
ATOM 701 N N . PRO A 1 94 ? 10.853 -3.407 -18.556 1.00 49.75 94 PRO A N 1
ATOM 702 C CA . PRO A 1 94 ? 10.674 -2.164 -19.287 1.00 49.75 94 PRO A CA 1
ATOM 703 C C . PRO A 1 94 ? 10.115 -1.125 -18.308 1.00 49.75 94 PRO A C 1
ATOM 705 O O . PRO A 1 94 ? 9.362 -1.526 -17.407 1.00 49.75 94 PRO A O 1
ATOM 708 N N . PRO A 1 95 ? 10.525 0.156 -18.408 1.00 51.72 95 PRO A N 1
ATOM 709 C CA . PRO A 1 95 ? 9.968 1.208 -17.572 1.00 51.72 95 PRO A CA 1
ATOM 710 C C . PRO A 1 95 ? 8.460 1.048 -17.664 1.00 51.72 95 PRO A C 1
ATOM 712 O O . PRO A 1 95 ? 7.897 1.154 -18.754 1.00 51.72 95 PRO A O 1
ATOM 715 N N . LYS A 1 96 ? 7.847 0.614 -16.556 1.00 54.59 96 LYS A N 1
ATOM 716 C CA . LYS A 1 96 ? 6.425 0.299 -16.539 1.00 54.59 96 LYS A CA 1
ATOM 717 C C . LYS A 1 96 ? 5.740 1.522 -17.106 1.00 54.59 96 LYS A C 1
ATOM 719 O O . LYS A 1 96 ? 6.030 2.637 -16.660 1.00 54.59 96 LYS A O 1
ATOM 724 N N . SER A 1 97 ? 4.896 1.310 -18.108 1.00 63.81 97 SER A N 1
ATOM 725 C CA . SER A 1 97 ? 4.087 2.400 -18.617 1.00 63.81 97 SER A CA 1
ATOM 726 C C . SER A 1 97 ? 3.366 3.041 -17.418 1.00 63.81 97 SER A C 1
ATOM 728 O O . SER A 1 97 ? 3.090 2.354 -16.424 1.00 63.81 97 SER A O 1
ATOM 730 N N . PRO A 1 98 ? 3.100 4.354 -17.436 1.00 69.00 98 PRO A N 1
ATOM 731 C CA . PRO A 1 98 ? 2.390 5.006 -16.334 1.00 69.00 98 PRO A CA 1
ATOM 732 C C . PRO A 1 98 ? 1.064 4.295 -16.001 1.00 69.00 98 PRO A C 1
ATOM 734 O O . PRO A 1 98 ? 0.668 4.231 -14.838 1.00 69.00 98 PRO A O 1
ATOM 737 N N . GLU A 1 99 ? 0.439 3.665 -16.998 1.00 75.56 99 GLU A N 1
ATOM 738 C CA . GLU A 1 99 ? -0.741 2.813 -16.845 1.00 75.56 99 GLU A CA 1
ATOM 739 C C . GLU A 1 99 ? -0.446 1.522 -16.061 1.00 75.56 99 GLU A C 1
ATOM 741 O O . GLU A 1 99 ? -1.171 1.186 -15.124 1.00 75.56 99 GLU A O 1
ATOM 746 N N . ASP A 1 100 ? 0.653 0.826 -16.363 1.00 79.62 100 ASP A N 1
ATOM 747 C CA . ASP A 1 100 ? 1.076 -0.370 -15.623 1.00 79.62 100 ASP A CA 1
ATOM 748 C C . ASP A 1 100 ? 1.460 -0.054 -14.171 1.00 79.62 100 ASP A C 1
ATOM 750 O O . ASP A 1 100 ? 1.259 -0.880 -13.273 1.00 79.62 100 ASP A O 1
ATOM 754 N N . LEU A 1 101 ? 2.015 1.137 -13.916 1.00 80.69 101 LEU A N 1
ATOM 755 C CA . LEU A 1 101 ? 2.296 1.617 -12.561 1.00 80.69 101 LEU A CA 1
ATOM 756 C C . LEU A 1 101 ? 1.007 1.851 -11.778 1.00 80.69 101 LEU A C 1
ATOM 758 O O . LEU A 1 101 ? 0.904 1.378 -10.645 1.00 80.69 101 LEU A O 1
ATOM 762 N N . ALA A 1 102 ? 0.024 2.518 -12.384 1.00 82.50 102 ALA A N 1
ATOM 763 C CA . ALA A 1 102 ? -1.276 2.755 -11.767 1.00 82.50 102 ALA A CA 1
ATOM 764 C C . ALA A 1 102 ? -2.015 1.436 -11.484 1.00 82.50 102 ALA A C 1
ATOM 766 O O . ALA A 1 102 ? -2.480 1.215 -10.366 1.00 82.50 102 ALA A O 1
ATOM 767 N N . ALA A 1 103 ? -2.032 0.506 -12.443 1.00 86.19 103 ALA A N 1
ATOM 768 C CA . ALA A 1 103 ? -2.647 -0.809 -12.265 1.00 86.19 103 ALA A CA 1
ATOM 769 C C . ALA A 1 103 ? -1.944 -1.639 -11.175 1.00 86.19 103 ALA A C 1
ATOM 771 O O . ALA A 1 103 ? -2.590 -2.334 -10.386 1.00 86.19 103 ALA A O 1
ATOM 772 N N . ALA A 1 104 ? -0.611 -1.578 -11.096 1.00 86.25 104 ALA A N 1
ATOM 773 C CA . ALA A 1 104 ? 0.139 -2.232 -10.027 1.00 86.25 104 ALA A CA 1
ATOM 774 C C . ALA A 1 104 ? -0.135 -1.590 -8.657 1.00 86.25 104 ALA A C 1
ATOM 776 O O . ALA A 1 104 ? -0.265 -2.315 -7.667 1.00 86.25 104 ALA A O 1
ATOM 777 N N . ALA A 1 105 ? -0.253 -0.261 -8.606 1.00 88.25 105 ALA A N 1
ATOM 778 C CA . ALA A 1 105 ? -0.585 0.477 -7.396 1.00 88.25 105 ALA A CA 1
ATOM 779 C C . ALA A 1 105 ? -1.987 0.109 -6.904 1.00 88.25 105 ALA A C 1
ATOM 781 O O . ALA A 1 105 ? -2.127 -0.256 -5.746 1.00 88.25 105 ALA A O 1
ATOM 782 N N . GLU A 1 106 ? -2.994 0.061 -7.777 1.00 89.56 106 GLU A N 1
ATOM 783 C CA . GLU A 1 106 ? -4.366 -0.319 -7.411 1.00 89.56 106 GLU A CA 1
ATOM 784 C C . GLU A 1 106 ? -4.458 -1.757 -6.870 1.00 89.56 106 GLU A C 1
ATOM 786 O O . GLU A 1 106 ? -5.141 -2.035 -5.873 1.00 89.56 106 GLU A O 1
ATOM 791 N N . ARG A 1 107 ? -3.721 -2.693 -7.485 1.00 91.19 107 ARG A N 1
ATOM 792 C CA . ARG A 1 107 ? -3.606 -4.072 -6.981 1.00 91.19 107 ARG A CA 1
ATOM 793 C C . ARG A 1 107 ? -2.984 -4.099 -5.588 1.00 91.19 107 ARG A C 1
ATOM 795 O O . ARG A 1 107 ? -3.452 -4.847 -4.720 1.00 91.19 107 ARG A O 1
ATOM 802 N N . LEU A 1 108 ? -1.951 -3.286 -5.360 1.00 91.44 108 LEU A N 1
ATOM 803 C CA . LEU A 1 108 ? -1.314 -3.154 -4.055 1.00 91.44 108 LEU A CA 1
ATOM 804 C C . LEU A 1 108 ? -2.282 -2.536 -3.039 1.00 91.44 108 LEU A C 1
ATOM 806 O O . LEU A 1 108 ? -2.479 -3.133 -1.984 1.00 91.44 108 LEU A O 1
ATOM 810 N N . THR A 1 109 ? -2.968 -1.443 -3.385 1.00 92.19 109 THR A N 1
ATOM 811 C CA . THR A 1 109 ? -4.015 -0.797 -2.579 1.00 92.19 109 THR A CA 1
ATOM 812 C C . THR A 1 109 ? -5.074 -1.802 -2.145 1.00 92.19 109 THR A C 1
ATOM 814 O O . THR A 1 109 ? -5.367 -1.940 -0.959 1.00 92.19 109 THR A O 1
ATOM 817 N N . THR A 1 110 ? -5.603 -2.587 -3.087 1.00 92.75 110 THR A N 1
ATOM 818 C CA . THR A 1 110 ? -6.620 -3.607 -2.803 1.00 92.75 110 THR A CA 1
ATOM 819 C C . THR A 1 110 ? -6.094 -4.685 -1.860 1.00 92.75 110 THR A C 1
ATOM 821 O O . THR A 1 110 ? -6.810 -5.120 -0.956 1.00 92.75 110 THR A O 1
ATOM 824 N N . THR A 1 111 ? -4.844 -5.110 -2.048 1.00 93.38 111 THR A N 1
ATOM 825 C CA . THR A 1 111 ? -4.193 -6.114 -1.198 1.00 93.38 111 THR A CA 1
ATOM 826 C C . THR A 1 111 ? -3.983 -5.585 0.219 1.00 93.38 111 THR A C 1
ATOM 828 O O . THR A 1 111 ? -4.326 -6.270 1.182 1.00 93.38 111 THR A O 1
ATOM 831 N N . VAL A 1 112 ? -3.479 -4.355 0.353 1.00 93.69 112 VAL A N 1
ATOM 832 C CA . VAL A 1 112 ? -3.277 -3.671 1.636 1.00 93.69 112 VAL A CA 1
ATOM 833 C C . VAL A 1 112 ? -4.607 -3.492 2.357 1.00 93.69 112 VAL A C 1
ATOM 835 O O . VAL A 1 112 ? -4.725 -3.905 3.509 1.00 93.69 112 VAL A O 1
ATOM 838 N N . ARG A 1 113 ? -5.625 -2.954 1.675 1.00 94.25 113 ARG A N 1
ATOM 839 C CA . ARG A 1 113 ? -6.974 -2.768 2.222 1.00 94.25 113 ARG A CA 1
ATOM 840 C C . ARG A 1 113 ? -7.529 -4.078 2.773 1.00 94.25 113 ARG A C 1
ATOM 842 O O . ARG A 1 113 ? -7.798 -4.168 3.967 1.00 94.25 113 ARG A O 1
ATOM 849 N N . ARG A 1 114 ? -7.613 -5.121 1.939 1.00 94.31 114 ARG A N 1
ATOM 850 C CA . ARG A 1 114 ? -8.131 -6.439 2.353 1.00 94.31 114 ARG A CA 1
ATOM 851 C C . ARG A 1 114 ? -7.305 -7.048 3.486 1.00 94.31 114 ARG A C 1
ATOM 853 O O . ARG A 1 114 ? -7.846 -7.708 4.372 1.00 94.31 114 ARG A O 1
ATOM 860 N N . GLY A 1 115 ? -5.990 -6.835 3.461 1.00 94.12 115 GLY A N 1
ATOM 861 C CA . GLY A 1 115 ? -5.074 -7.267 4.508 1.00 94.12 115 GLY A CA 1
ATOM 862 C C . GLY A 1 115 ? -5.368 -6.612 5.857 1.00 94.12 115 GLY A C 1
ATOM 863 O O . GLY A 1 115 ? -5.434 -7.309 6.870 1.00 94.12 115 GLY A O 1
ATOM 864 N N . ILE A 1 116 ? -5.599 -5.298 5.870 1.00 94.44 116 ILE A N 1
ATOM 865 C CA . ILE A 1 116 ? -5.967 -4.540 7.071 1.00 94.44 116 ILE A CA 1
ATOM 866 C C . ILE A 1 116 ? -7.363 -4.946 7.556 1.00 94.44 116 ILE A C 1
ATOM 868 O O . ILE A 1 116 ? -7.515 -5.278 8.731 1.00 94.44 116 ILE A O 1
ATOM 872 N N . GLU A 1 117 ? -8.358 -5.004 6.668 1.00 94.19 117 GLU A N 1
ATOM 873 C CA . GLU A 1 117 ? -9.732 -5.418 6.995 1.00 94.19 117 GLU A CA 1
ATOM 874 C C . GLU A 1 117 ? -9.765 -6.801 7.655 1.00 94.19 117 GLU A C 1
ATOM 876 O O . GLU A 1 117 ? -10.434 -7.004 8.668 1.00 94.19 117 GLU A O 1
ATOM 881 N N . LYS A 1 118 ? -8.958 -7.747 7.159 1.00 94.19 118 LYS A N 1
ATOM 882 C CA . LYS A 1 118 ? -8.836 -9.086 7.751 1.00 94.19 118 LYS A CA 1
ATOM 883 C C . LYS A 1 118 ? -8.258 -9.068 9.172 1.00 94.19 118 LYS A C 1
ATOM 885 O O . LYS A 1 118 ? -8.564 -9.957 9.965 1.00 94.19 118 LYS A O 1
ATOM 890 N N . GLN A 1 119 ? -7.437 -8.076 9.520 1.00 93.75 119 GLN A N 1
ATOM 891 C CA . GLN A 1 119 ? -6.926 -7.892 10.885 1.00 93.75 119 GLN A CA 1
ATOM 892 C C . GLN A 1 119 ? -7.919 -7.169 11.817 1.00 93.75 119 GLN A C 1
ATOM 894 O O . GLN A 1 119 ? -7.727 -7.153 13.043 1.00 93.75 119 GLN A O 1
ATOM 899 N N . MET A 1 120 ? -8.988 -6.584 11.272 1.00 93.00 120 MET A N 1
ATOM 900 C CA . MET A 1 120 ? -10.021 -5.861 12.016 1.00 93.00 120 MET A CA 1
ATOM 901 C C . MET A 1 120 ? -11.107 -6.806 12.550 1.00 93.00 120 MET A C 1
ATOM 903 O O . MET A 1 120 ? -12.290 -6.682 12.257 1.00 93.00 120 MET A O 1
ATOM 907 N N . SER A 1 121 ? -10.711 -7.769 13.380 1.00 93.31 121 SER A N 1
ATOM 908 C CA . SER A 1 121 ? -11.645 -8.620 14.126 1.00 93.31 121 SER A CA 1
ATOM 909 C C . SER A 1 121 ? -12.261 -7.870 15.313 1.00 93.31 121 SER A C 1
ATOM 911 O O . SER A 1 121 ? -11.570 -7.082 15.961 1.00 93.31 121 SER A O 1
ATOM 913 N N . TRP A 1 122 ? -13.502 -8.184 15.696 1.00 94.50 122 TRP A N 1
ATOM 914 C CA . TRP A 1 122 ? -14.091 -7.643 16.927 1.00 94.50 122 TRP A CA 1
ATOM 915 C C . TRP A 1 122 ? -13.245 -7.970 18.170 1.00 94.50 122 TRP A C 1
ATOM 917 O O . TRP A 1 122 ? -12.952 -9.131 18.452 1.00 94.50 122 TRP A O 1
ATOM 927 N N . LYS A 1 123 ? -12.901 -6.935 18.945 1.00 93.50 123 LYS A N 1
ATOM 928 C CA . LYS A 1 123 ? -12.232 -7.026 20.252 1.00 93.50 123 LYS A CA 1
ATOM 929 C C . LYS A 1 123 ? -12.975 -6.153 21.268 1.00 93.50 123 LYS A C 1
ATOM 931 O O . LYS A 1 123 ? -13.564 -5.147 20.877 1.00 93.50 123 LYS A O 1
ATOM 936 N N . PRO A 1 124 ? -12.914 -6.444 22.581 1.00 93.56 124 PRO A N 1
ATOM 937 C CA . PRO A 1 124 ? -13.511 -5.570 23.595 1.00 93.56 124 PRO A CA 1
ATOM 938 C C . PRO A 1 124 ? -13.023 -4.112 23.512 1.00 93.56 124 PRO A C 1
ATOM 940 O O . PRO A 1 124 ? -13.823 -3.189 23.650 1.00 93.56 124 PRO A O 1
ATOM 943 N N . SER A 1 125 ? -11.742 -3.903 23.186 1.00 92.12 125 SER A N 1
ATOM 944 C CA . SER A 1 125 ? -11.129 -2.581 22.968 1.00 92.12 125 SER A CA 1
ATOM 945 C C . SER A 1 125 ? -11.651 -1.834 21.733 1.00 92.12 125 SER A C 1
ATOM 947 O O . SER A 1 125 ? -11.434 -0.629 21.608 1.00 92.12 125 SER A O 1
ATOM 949 N N . CYS A 1 126 ? -12.394 -2.495 20.838 1.00 92.81 126 CYS A N 1
ATOM 950 C CA . CYS A 1 126 ? -13.090 -1.824 19.739 1.00 92.81 126 CYS A CA 1
ATOM 951 C C . CYS A 1 126 ? -14.222 -0.917 20.240 1.00 92.81 126 CYS A C 1
ATOM 953 O O . CYS A 1 126 ? -14.586 0.013 19.526 1.00 92.81 126 CYS A O 1
ATOM 955 N N . LYS A 1 127 ? -14.763 -1.147 21.450 1.00 90.94 127 LYS A N 1
ATOM 956 C CA . LYS A 1 127 ? -15.760 -0.251 22.067 1.00 90.94 127 LYS A CA 1
ATOM 957 C C . LYS A 1 127 ? -15.188 1.142 22.328 1.00 90.94 127 LYS A C 1
ATOM 959 O O . LYS A 1 127 ? -15.877 2.128 22.126 1.00 90.94 127 LYS A O 1
ATOM 964 N N . THR A 1 128 ? -13.927 1.201 22.748 1.00 90.75 128 THR A N 1
ATOM 965 C CA . THR A 1 128 ? -13.191 2.439 23.036 1.00 90.75 128 THR A CA 1
ATOM 966 C C . THR A 1 128 ? -12.351 2.918 21.849 1.00 90.75 128 THR A C 1
ATOM 968 O O . THR A 1 128 ? -11.554 3.836 22.004 1.00 90.75 128 THR A O 1
ATOM 971 N N . GLY A 1 129 ? -12.445 2.268 20.681 1.00 90.50 129 GLY A N 1
ATOM 972 C CA . GLY A 1 129 ? -11.653 2.634 19.501 1.00 90.50 129 GLY A CA 1
ATOM 973 C C . GLY A 1 129 ? -10.138 2.447 19.658 1.00 90.50 129 GLY A C 1
ATOM 974 O O . GLY A 1 129 ? -9.369 3.140 18.995 1.00 90.50 129 GLY A O 1
ATOM 975 N N . SER A 1 130 ? -9.681 1.559 20.547 1.00 92.06 130 SER A N 1
ATOM 976 C CA . SER A 1 130 ? -8.259 1.415 20.903 1.00 92.06 130 SER A CA 1
ATOM 977 C C . SER A 1 130 ? -7.621 0.102 20.435 1.00 92.06 130 SER A C 1
ATOM 979 O O . SER A 1 130 ? -6.444 -0.143 20.714 1.00 92.06 130 SER A O 1
ATOM 981 N N . ALA A 1 131 ? -8.357 -0.744 19.705 1.00 94.94 131 ALA A N 1
ATOM 982 C CA . ALA A 1 131 ? -7.812 -1.977 19.145 1.00 94.94 131 ALA A CA 1
ATOM 983 C C . ALA A 1 131 ? -6.737 -1.657 18.100 1.00 94.94 131 ALA A C 1
ATOM 985 O O . ALA A 1 131 ? -6.928 -0.779 17.274 1.00 94.94 131 ALA A O 1
ATOM 986 N N . LYS A 1 132 ? -5.597 -2.350 18.130 1.00 95.00 132 LYS A N 1
ATOM 987 C CA . LYS A 1 132 ? -4.464 -2.075 17.235 1.00 95.00 132 LYS A CA 1
ATOM 988 C C . LYS A 1 132 ? -4.455 -3.001 16.026 1.00 95.00 132 LYS A C 1
ATOM 990 O O . LYS A 1 132 ? -4.759 -4.188 16.169 1.00 95.00 132 LYS A O 1
ATOM 995 N N . PHE A 1 133 ? -4.040 -2.464 14.882 1.00 94.88 133 PHE A N 1
ATOM 996 C CA . PHE A 1 133 ? -3.659 -3.236 13.700 1.00 94.88 133 PHE A CA 1
ATOM 997 C C . PHE A 1 133 ? -2.207 -2.928 13.312 1.00 94.88 133 PHE A C 1
ATOM 999 O O . PHE A 1 133 ? -1.703 -1.833 13.582 1.00 94.88 133 PHE A O 1
ATOM 1006 N N . SER A 1 134 ? -1.542 -3.909 12.704 1.00 95.31 134 SER A N 1
ATOM 1007 C CA . SER A 1 134 ? -0.210 -3.768 12.115 1.00 95.31 134 SER A CA 1
ATOM 1008 C C . SER A 1 134 ? -0.160 -4.646 10.876 1.00 95.31 134 SER A C 1
ATOM 1010 O O . SER A 1 134 ? -0.078 -5.871 10.982 1.00 95.31 134 SER A O 1
ATOM 1012 N N . TYR A 1 135 ? -0.243 -4.019 9.712 1.00 95.75 135 TYR A N 1
ATOM 1013 C CA . TYR A 1 135 ? -0.179 -4.707 8.438 1.00 95.75 135 TYR A CA 1
ATOM 1014 C C . TYR A 1 135 ? 1.186 -4.503 7.800 1.00 95.75 135 TYR A C 1
ATOM 1016 O O . TYR A 1 135 ? 1.621 -3.367 7.608 1.00 95.75 135 TYR A O 1
ATOM 1024 N N . ASP A 1 136 ? 1.818 -5.617 7.450 1.00 94.31 136 ASP A N 1
ATOM 1025 C CA . ASP A 1 136 ? 3.175 -5.663 6.931 1.00 94.31 136 ASP A CA 1
ATOM 1026 C C . ASP A 1 136 ? 3.116 -6.241 5.517 1.00 94.31 136 ASP A C 1
ATOM 1028 O O . ASP A 1 136 ? 2.379 -7.196 5.259 1.00 94.31 136 ASP A O 1
ATOM 1032 N N . GLY A 1 137 ? 3.877 -5.660 4.598 1.00 92.19 137 GLY A N 1
ATOM 1033 C CA . GLY A 1 137 ? 3.911 -6.087 3.206 1.00 92.19 137 GLY A CA 1
ATOM 1034 C C . GLY A 1 137 ? 5.245 -5.772 2.548 1.00 92.19 137 GLY A C 1
ATOM 1035 O O . GLY A 1 137 ? 6.094 -5.092 3.119 1.00 92.19 137 GLY A O 1
ATOM 1036 N N . VAL A 1 138 ? 5.431 -6.287 1.335 1.00 90.94 138 VAL A N 1
ATOM 1037 C CA . VAL A 1 138 ? 6.626 -6.037 0.526 1.00 90.94 138 VAL A CA 1
ATOM 1038 C C . VAL A 1 138 ? 6.189 -5.513 -0.831 1.00 90.94 138 VAL A C 1
ATOM 1040 O O . VAL A 1 138 ? 5.391 -6.147 -1.519 1.00 90.94 138 VAL A O 1
ATOM 1043 N N . CYS A 1 139 ? 6.719 -4.360 -1.218 1.00 89.12 139 CYS A N 1
ATOM 1044 C CA . CYS A 1 139 ? 6.634 -3.819 -2.561 1.00 89.12 139 CYS A CA 1
ATOM 1045 C C . CYS A 1 139 ? 8.066 -3.616 -3.076 1.00 89.12 139 CYS A C 1
ATOM 1047 O O . CYS A 1 139 ? 8.750 -2.707 -2.627 1.00 89.12 139 CYS A O 1
ATOM 1049 N N . PRO A 1 140 ? 8.561 -4.442 -4.008 1.00 83.94 140 PRO A N 1
ATOM 1050 C CA . PRO A 1 140 ? 9.931 -4.301 -4.504 1.00 83.94 140 PRO A CA 1
ATOM 1051 C C . PRO A 1 140 ? 10.134 -3.036 -5.351 1.00 83.94 140 PRO A C 1
ATOM 1053 O O . PRO A 1 140 ? 11.268 -2.632 -5.577 1.00 83.94 140 PRO A O 1
ATOM 1056 N N . ASP A 1 141 ? 9.051 -2.426 -5.842 1.00 85.12 141 ASP A N 1
ATOM 1057 C CA . ASP A 1 141 ? 9.097 -1.235 -6.683 1.00 85.12 141 ASP A CA 1
ATOM 1058 C C . ASP A 1 141 ? 8.701 0.018 -5.876 1.00 85.12 141 ASP A C 1
ATOM 1060 O O . ASP A 1 141 ? 7.536 0.147 -5.478 1.00 85.12 141 ASP A O 1
ATOM 1064 N N . PRO A 1 142 ? 9.638 0.951 -5.622 1.00 85.38 142 PRO A N 1
ATOM 1065 C CA . PRO A 1 142 ? 9.352 2.165 -4.868 1.00 85.38 142 PRO A CA 1
ATOM 1066 C C . PRO A 1 142 ? 8.364 3.105 -5.564 1.00 85.38 142 PRO A C 1
ATOM 1068 O O . PRO A 1 142 ? 7.634 3.812 -4.874 1.00 85.38 142 PRO A O 1
ATOM 1071 N N . TYR A 1 143 ? 8.316 3.113 -6.901 1.00 85.69 143 TYR A N 1
ATOM 1072 C CA . TYR A 1 143 ? 7.413 3.990 -7.654 1.00 85.69 143 TYR A CA 1
ATOM 1073 C C . TYR A 1 143 ? 5.964 3.526 -7.533 1.00 85.69 143 TYR A C 1
ATOM 1075 O O . TYR A 1 143 ? 5.070 4.344 -7.357 1.00 85.69 143 TYR A O 1
ATOM 1083 N N . VAL A 1 144 ? 5.734 2.210 -7.521 1.00 87.69 144 VAL A N 1
ATOM 1084 C CA . VAL A 1 144 ? 4.398 1.636 -7.284 1.00 87.69 144 VAL A CA 1
ATOM 1085 C C . VAL A 1 144 ? 3.896 1.971 -5.880 1.00 87.69 144 VAL A C 1
ATOM 1087 O O . VAL A 1 144 ? 2.728 2.311 -5.706 1.00 87.69 144 VAL A O 1
ATOM 1090 N N . PHE A 1 145 ? 4.769 1.904 -4.870 1.00 87.44 145 PHE A N 1
ATOM 1091 C CA . PHE A 1 145 ? 4.392 2.272 -3.503 1.00 87.44 145 PHE A CA 1
ATOM 1092 C C . PHE A 1 145 ? 4.144 3.781 -3.354 1.00 87.44 145 PHE A C 1
ATOM 1094 O O . PHE A 1 145 ? 3.225 4.176 -2.639 1.00 87.44 145 PHE A O 1
ATOM 1101 N N . GLY A 1 146 ? 4.932 4.619 -4.039 1.00 86.62 146 GLY A N 1
ATOM 1102 C CA . GLY A 1 146 ? 4.685 6.059 -4.136 1.00 86.62 146 GLY A CA 1
ATOM 1103 C C . GLY A 1 146 ? 3.315 6.347 -4.748 1.00 86.62 146 GLY A C 1
ATOM 1104 O O . GLY A 1 146 ? 2.474 6.960 -4.091 1.00 86.62 146 GLY A O 1
ATOM 1105 N N . ALA A 1 147 ? 3.050 5.787 -5.931 1.00 87.00 147 ALA A N 1
ATOM 1106 C CA . ALA A 1 147 ? 1.788 5.943 -6.649 1.00 87.00 147 ALA A CA 1
ATOM 1107 C C . ALA A 1 147 ? 0.574 5.480 -5.822 1.00 87.00 147 ALA A C 1
ATOM 1109 O O . ALA A 1 147 ? -0.446 6.162 -5.794 1.00 87.00 147 ALA A O 1
ATOM 1110 N N . MET A 1 148 ? 0.698 4.374 -5.077 1.00 87.44 148 MET A N 1
ATOM 1111 C CA . MET A 1 148 ? -0.341 3.887 -4.155 1.00 87.44 148 MET A CA 1
ATOM 1112 C C . MET A 1 148 ? -0.715 4.927 -3.085 1.00 87.44 148 MET A C 1
ATOM 1114 O O . MET A 1 148 ? -1.868 5.009 -2.671 1.00 87.44 148 MET A O 1
ATOM 1118 N N . LEU A 1 149 ? 0.256 5.713 -2.620 1.00 85.50 149 LEU A N 1
ATOM 1119 C CA . LEU A 1 149 ? 0.058 6.755 -1.611 1.00 85.50 149 LEU A CA 1
ATOM 1120 C C . LEU A 1 149 ? -0.221 8.137 -2.222 1.00 85.50 149 LEU A C 1
ATOM 1122 O O . LEU A 1 149 ? -0.200 9.125 -1.491 1.00 85.50 149 LEU A O 1
ATOM 1126 N N . GLY A 1 150 ? -0.449 8.219 -3.537 1.00 82.06 150 GLY A N 1
ATOM 1127 C CA . GLY A 1 150 ? -0.636 9.488 -4.244 1.00 82.06 150 GLY A CA 1
ATOM 1128 C C . GLY A 1 150 ? 0.633 10.343 -4.321 1.00 82.06 150 GLY A C 1
ATOM 1129 O O . GLY A 1 150 ? 0.546 11.556 -4.484 1.00 82.06 150 GLY A O 1
ATOM 1130 N N . LEU A 1 151 ? 1.814 9.738 -4.162 1.00 81.56 151 LEU A N 1
ATOM 1131 C CA . LEU A 1 151 ? 3.101 10.396 -4.369 1.00 81.56 151 LEU A CA 1
ATOM 1132 C C . LEU A 1 151 ? 3.538 10.156 -5.821 1.00 81.56 151 LEU A C 1
ATOM 1134 O O . LEU A 1 151 ? 3.694 9.007 -6.230 1.00 81.56 151 LEU A O 1
ATOM 1138 N N . GLU A 1 152 ? 3.761 11.226 -6.587 1.00 66.38 152 GLU A N 1
ATOM 1139 C CA . GLU A 1 152 ? 4.299 11.132 -7.958 1.00 66.38 152 GLU A CA 1
ATOM 1140 C C . GLU A 1 152 ? 5.757 10.642 -7.978 1.00 66.38 152 GLU A C 1
ATOM 1142 O O . GLU A 1 152 ? 6.225 10.077 -8.966 1.00 66.38 152 GLU A O 1
ATOM 1147 N N . GLU A 1 153 ? 6.469 10.797 -6.861 1.00 73.56 153 GLU A N 1
ATOM 1148 C CA . GLU A 1 153 ? 7.866 10.406 -6.717 1.00 73.56 153 GLU A CA 1
ATOM 1149 C C . GLU A 1 153 ? 8.072 9.228 -5.757 1.00 73.56 153 GLU A C 1
ATOM 1151 O O . GLU A 1 153 ? 7.224 8.860 -4.935 1.00 73.56 153 GLU A O 1
ATOM 1156 N N . LYS A 1 154 ? 9.279 8.655 -5.831 1.00 80.00 154 LYS A N 1
ATOM 1157 C CA . LYS A 1 154 ? 9.762 7.650 -4.886 1.00 80.00 154 LYS A CA 1
ATOM 1158 C C . LYS A 1 154 ? 9.614 8.160 -3.438 1.00 80.00 154 LYS A C 1
ATOM 1160 O O . LYS A 1 154 ? 10.030 9.279 -3.139 1.00 80.00 154 LYS A O 1
ATOM 1165 N N . PRO A 1 155 ? 9.143 7.323 -2.495 1.00 82.12 155 PRO A N 1
ATOM 1166 C CA . PRO A 1 155 ? 9.123 7.680 -1.082 1.00 82.12 155 PRO A CA 1
ATOM 1167 C C . PRO A 1 155 ? 10.532 8.012 -0.576 1.00 82.12 155 PRO A C 1
ATOM 1169 O O . PRO A 1 155 ? 11.429 7.165 -0.585 1.00 82.12 155 PRO A O 1
ATOM 1172 N N . THR A 1 156 ? 10.724 9.244 -0.108 1.00 79.81 156 THR A N 1
ATOM 1173 C CA . THR A 1 156 ? 11.993 9.729 0.466 1.00 79.81 156 THR A CA 1
ATOM 1174 C C . THR A 1 156 ? 12.109 9.461 1.968 1.00 79.81 156 THR A C 1
ATOM 1176 O O . THR A 1 156 ? 13.187 9.564 2.551 1.00 79.81 156 THR A O 1
ATOM 1179 N N . TRP A 1 157 ? 11.003 9.098 2.615 1.00 85.69 157 TRP A N 1
ATOM 1180 C CA . TRP A 1 157 ? 10.904 8.931 4.059 1.00 85.69 157 TRP A CA 1
ATOM 1181 C C . TRP A 1 157 ? 10.966 7.458 4.478 1.00 85.69 157 TRP A C 1
ATOM 1183 O O . TRP A 1 157 ? 10.475 6.568 3.790 1.00 85.69 157 TRP A O 1
ATOM 1193 N N . LYS A 1 158 ? 11.534 7.206 5.665 1.00 85.25 158 LYS A N 1
ATOM 1194 C CA . LYS A 1 158 ? 11.511 5.879 6.316 1.00 85.25 158 LYS A CA 1
ATOM 1195 C C . LYS A 1 158 ? 10.236 5.638 7.122 1.00 85.25 158 LYS A C 1
ATOM 1197 O O . LYS A 1 158 ? 9.793 4.504 7.282 1.00 85.25 158 LYS A O 1
ATOM 1202 N N . ALA A 1 159 ? 9.656 6.705 7.662 1.00 88.81 159 ALA A N 1
ATOM 1203 C CA . ALA A 1 159 ? 8.372 6.674 8.341 1.00 88.81 159 ALA A CA 1
ATOM 1204 C C . ALA A 1 159 ? 7.632 7.992 8.108 1.00 88.81 159 ALA A C 1
ATOM 1206 O O . ALA A 1 159 ? 8.230 9.060 8.228 1.00 88.81 159 ALA A O 1
ATOM 1207 N N . LYS A 1 160 ? 6.339 7.912 7.809 1.00 91.19 160 LYS A N 1
ATOM 1208 C CA . LYS A 1 160 ? 5.440 9.053 7.657 1.00 91.19 160 LYS A CA 1
ATOM 1209 C C . LYS A 1 160 ? 4.134 8.749 8.369 1.00 91.19 160 LYS A C 1
ATOM 1211 O O . LYS A 1 160 ? 3.688 7.605 8.444 1.00 91.19 160 LYS A O 1
ATOM 1216 N N . LYS A 1 161 ? 3.536 9.787 8.935 1.00 92.62 161 LYS A N 1
ATOM 1217 C CA . LYS A 1 161 ? 2.189 9.708 9.479 1.00 92.62 161 LYS A CA 1
ATOM 1218 C C . LYS A 1 161 ? 1.220 10.260 8.447 1.00 92.62 161 LYS A C 1
ATOM 1220 O O . LYS A 1 161 ? 1.485 11.314 7.878 1.00 92.62 161 LYS A O 1
ATOM 1225 N N . PHE A 1 162 ? 0.139 9.534 8.226 1.00 90.50 162 PHE A N 1
ATOM 1226 C CA . PHE A 1 162 ? -0.978 9.960 7.396 1.00 90.50 162 PHE A CA 1
ATOM 1227 C C . PHE A 1 162 ? -2.173 10.225 8.294 1.00 90.50 162 PHE A C 1
ATOM 1229 O O . PHE A 1 162 ? -2.365 9.509 9.282 1.00 90.50 162 PHE A O 1
ATOM 1236 N N . GLU A 1 163 ? -2.981 11.226 7.965 1.00 92.69 163 GLU A N 1
ATOM 1237 C CA . GLU A 1 163 ? -4.272 11.370 8.625 1.00 92.69 163 GLU A CA 1
ATOM 1238 C C . GLU A 1 163 ? -5.124 10.130 8.319 1.00 92.69 163 GLU A C 1
ATOM 1240 O O . GLU A 1 163 ? -5.084 9.594 7.211 1.00 92.69 163 GLU A O 1
ATOM 1245 N N . ALA A 1 164 ? -5.891 9.629 9.287 1.00 88.88 164 ALA A N 1
ATOM 1246 C CA . ALA A 1 164 ? -6.691 8.427 9.060 1.00 88.88 164 ALA A CA 1
ATOM 1247 C C . ALA A 1 164 ? -7.750 8.593 7.962 1.00 88.88 164 ALA A C 1
ATOM 1249 O O . ALA A 1 164 ? -8.034 7.625 7.252 1.00 88.88 164 ALA A O 1
ATOM 1250 N N . THR A 1 165 ? -8.304 9.798 7.804 1.00 87.62 165 THR A N 1
ATOM 1251 C CA . THR A 1 165 ? -9.255 10.123 6.733 1.00 87.62 165 THR A CA 1
ATOM 1252 C C . THR A 1 165 ? -8.572 10.060 5.370 1.00 87.62 165 THR A C 1
ATOM 1254 O O . THR A 1 165 ? -9.038 9.356 4.479 1.00 87.62 165 THR A O 1
ATOM 1257 N N . GLU A 1 166 ? -7.423 10.726 5.236 1.00 89.94 166 GLU A N 1
ATOM 1258 C CA . GLU A 1 166 ? -6.600 10.729 4.023 1.00 89.94 166 GLU A CA 1
ATOM 1259 C C . GLU A 1 166 ? -6.165 9.307 3.650 1.00 89.94 166 GLU A C 1
ATOM 1261 O O . GLU A 1 166 ? -6.387 8.863 2.527 1.00 89.94 166 GLU A O 1
ATOM 1266 N N . PHE A 1 167 ? -5.638 8.548 4.614 1.00 91.00 167 PHE A N 1
ATOM 1267 C CA . PHE A 1 167 ? -5.222 7.163 4.406 1.00 91.00 167 PHE A CA 1
ATOM 1268 C C . PHE A 1 167 ? -6.383 6.271 3.959 1.00 91.00 167 PHE A C 1
ATOM 1270 O O . PHE A 1 167 ? -6.230 5.464 3.045 1.00 91.00 167 PHE A O 1
ATOM 1277 N N . SER A 1 168 ? -7.556 6.419 4.580 1.00 89.62 168 SER A N 1
ATOM 1278 C CA . SER A 1 168 ? -8.737 5.647 4.189 1.00 89.62 168 SER A CA 1
ATOM 1279 C C . SER A 1 168 ? -9.192 6.008 2.776 1.00 89.62 168 SER A C 1
ATOM 1281 O O . SER A 1 168 ? -9.541 5.108 2.021 1.00 89.62 168 SER A O 1
ATOM 1283 N N . ASN A 1 169 ? -9.142 7.286 2.394 1.00 89.50 169 ASN A N 1
ATOM 1284 C CA . ASN A 1 169 ? -9.514 7.739 1.052 1.00 89.50 169 ASN A CA 1
ATOM 1285 C C . ASN A 1 169 ? -8.541 7.222 -0.016 1.00 89.50 169 ASN A C 1
ATOM 1287 O O . ASN A 1 169 ? -8.989 6.679 -1.022 1.00 89.50 169 ASN A O 1
ATOM 1291 N N . LEU A 1 170 ? -7.229 7.305 0.235 1.00 88.38 170 LEU A N 1
ATOM 1292 C CA . LEU A 1 170 ? -6.194 6.753 -0.651 1.00 88.38 170 LEU A CA 1
ATOM 1293 C C . LEU A 1 170 ? -6.364 5.241 -0.861 1.00 88.38 170 LEU A C 1
ATOM 1295 O O . LEU A 1 170 ? -6.110 4.723 -1.945 1.00 88.38 170 LEU A O 1
ATOM 1299 N N . MET A 1 171 ? -6.832 4.533 0.168 1.00 88.56 171 MET A N 1
ATOM 1300 C CA . MET A 1 171 ? -7.034 3.084 0.126 1.00 88.56 171 MET A CA 1
ATOM 1301 C C . MET A 1 171 ? -8.400 2.649 -0.434 1.00 88.56 171 MET A C 1
ATOM 1303 O O . MET A 1 171 ? -8.665 1.449 -0.520 1.00 88.56 171 MET A O 1
ATOM 1307 N N . GLY A 1 172 ? -9.270 3.591 -0.822 1.00 85.19 172 GLY A N 1
ATOM 1308 C CA . GLY A 1 172 ? -10.613 3.298 -1.338 1.00 85.19 172 GLY A CA 1
ATOM 1309 C C . GLY A 1 172 ? -11.630 2.896 -0.261 1.00 85.19 172 GLY A C 1
ATOM 1310 O O . GLY A 1 172 ? -12.553 2.133 -0.542 1.00 85.19 172 GLY A O 1
ATOM 1311 N N . GLY A 1 173 ? -11.445 3.388 0.966 1.00 87.44 173 GLY A N 1
ATOM 1312 C CA . GLY A 1 173 ? -12.267 3.101 2.141 1.00 87.44 173 GLY A CA 1
ATOM 1313 C C . GLY A 1 173 ? -11.844 1.815 2.850 1.00 87.44 173 GLY A C 1
ATOM 1314 O O . GLY A 1 173 ? -11.825 0.747 2.246 1.00 87.44 173 GLY A O 1
ATOM 1315 N N . ILE A 1 174 ? -11.510 1.915 4.142 1.00 90.31 174 ILE A N 1
ATOM 1316 C CA . ILE A 1 174 ? -11.185 0.761 4.993 1.00 90.31 174 ILE A CA 1
ATOM 1317 C C . ILE A 1 174 ? -12.288 0.605 6.034 1.00 90.31 174 ILE A C 1
ATOM 1319 O O . ILE A 1 174 ? -12.390 1.400 6.975 1.00 90.31 174 ILE A O 1
ATOM 1323 N N . GLU A 1 175 ? -13.087 -0.445 5.886 1.00 92.25 175 GLU A N 1
ATOM 1324 C CA . GLU A 1 175 ? -14.093 -0.835 6.867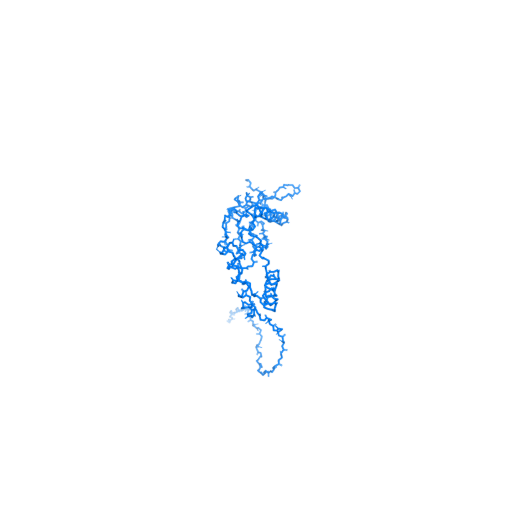 1.00 92.25 175 GLU A CA 1
ATOM 1325 C C . GLU A 1 175 ? -14.199 -2.355 6.973 1.00 92.25 175 GLU A C 1
ATOM 1327 O O . GLU A 1 175 ? -14.056 -3.079 5.994 1.00 92.25 175 GLU A O 1
ATOM 1332 N N . ALA A 1 176 ? -14.456 -2.854 8.181 1.00 92.88 176 ALA A N 1
ATOM 1333 C CA . ALA A 1 176 ? -14.644 -4.283 8.406 1.00 92.88 176 ALA A CA 1
ATOM 1334 C C . ALA A 1 176 ? -16.031 -4.566 8.978 1.00 92.88 176 ALA A C 1
ATOM 1336 O O . ALA A 1 176 ? -16.409 -4.019 10.019 1.00 92.88 176 ALA A O 1
ATOM 1337 N N . SER A 1 177 ? -16.776 -5.448 8.311 1.00 92.81 177 SER A N 1
ATOM 1338 C CA . SER A 1 177 ? -18.110 -5.854 8.748 1.00 92.81 177 SER A CA 1
ATOM 1339 C C . SER A 1 177 ? -18.043 -6.838 9.916 1.00 92.81 177 SER A C 1
ATOM 1341 O O . SER A 1 177 ? -17.270 -7.798 9.914 1.00 92.81 177 SER A O 1
ATOM 1343 N N . ILE A 1 178 ? -18.877 -6.604 10.927 1.00 91.06 178 ILE A N 1
ATOM 1344 C CA . ILE A 1 178 ? -19.092 -7.497 12.067 1.00 91.06 178 ILE A CA 1
ATOM 1345 C C . ILE A 1 178 ? -20.591 -7.764 12.239 1.00 91.06 178 ILE A C 1
ATOM 1347 O O . ILE A 1 178 ? -21.437 -7.041 11.722 1.00 91.06 178 ILE A O 1
ATOM 1351 N N . ARG A 1 179 ? -20.942 -8.775 13.042 1.00 87.31 179 ARG A N 1
ATOM 1352 C CA . ARG A 1 179 ? -22.330 -9.253 13.219 1.00 87.31 179 ARG A CA 1
ATOM 1353 C C . ARG A 1 179 ? -23.373 -8.156 13.501 1.00 87.31 179 ARG A C 1
ATOM 1355 O O . ARG A 1 179 ? -24.521 -8.315 13.111 1.00 87.31 179 ARG A O 1
ATOM 1362 N N . TYR A 1 180 ? -22.986 -7.073 14.180 1.00 87.75 180 TYR A N 1
ATOM 1363 C CA . TYR A 1 180 ? -23.882 -5.978 14.579 1.00 87.75 180 TYR A CA 1
ATOM 1364 C C . TYR A 1 180 ? -23.265 -4.590 14.331 1.00 87.75 180 TYR A C 1
ATOM 1366 O O . TYR A 1 180 ? -23.327 -3.708 15.195 1.00 87.75 180 TYR A O 1
ATOM 1374 N N . GLY A 1 181 ? -22.579 -4.409 13.201 1.00 88.38 181 GLY A N 1
ATOM 1375 C CA . GLY A 1 181 ? -22.065 -3.106 12.779 1.00 88.38 181 GLY A CA 1
ATOM 1376 C C . GLY A 1 181 ? -20.812 -3.199 11.919 1.00 88.38 181 GLY A C 1
ATOM 1377 O O . GL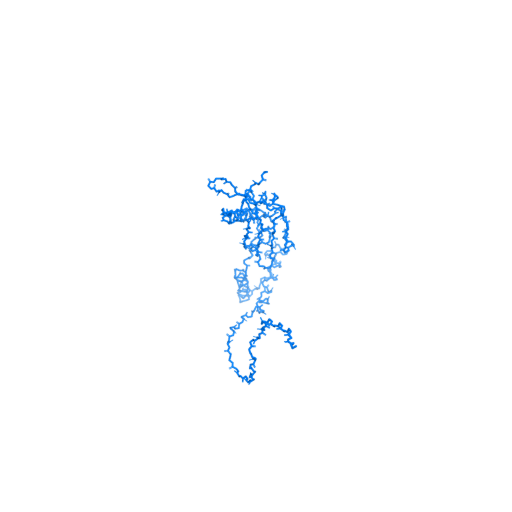Y A 1 181 ? -20.452 -4.270 11.447 1.00 88.38 181 GLY A O 1
ATOM 1378 N N . ASN A 1 182 ? -20.124 -2.071 11.781 1.00 93.19 182 ASN A N 1
ATOM 1379 C CA . ASN A 1 182 ? -18.860 -1.972 11.063 1.00 93.19 182 ASN A CA 1
ATOM 1380 C C . ASN A 1 182 ? -17.772 -1.401 11.978 1.00 93.19 182 ASN A C 1
ATOM 1382 O O . ASN A 1 182 ? -18.049 -0.656 12.928 1.00 93.19 182 ASN A O 1
ATOM 1386 N N . LEU A 1 183 ? -16.532 -1.784 11.701 1.00 93.88 183 LEU A N 1
ATOM 1387 C CA . LEU A 1 183 ? -15.332 -1.271 12.342 1.00 93.88 183 LEU A CA 1
ATOM 1388 C C . LEU A 1 183 ? -14.610 -0.330 11.387 1.00 93.88 183 LEU A C 1
ATOM 1390 O O . LEU A 1 183 ? -14.487 -0.617 10.200 1.00 93.88 183 LEU A O 1
ATOM 1394 N N . TYR A 1 184 ? -14.090 0.756 11.944 1.00 93.81 184 TYR A N 1
ATOM 1395 C CA . TYR A 1 184 ? -13.407 1.822 11.224 1.00 93.81 184 TYR A CA 1
ATOM 1396 C C . TYR A 1 184 ? -12.048 2.088 11.857 1.00 93.81 184 TYR A C 1
ATOM 1398 O O . TYR A 1 184 ? -11.831 1.781 13.034 1.00 93.81 184 TYR A O 1
ATOM 1406 N N . ILE A 1 185 ? -11.142 2.696 11.097 1.00 93.75 185 ILE A N 1
ATOM 1407 C CA . ILE A 1 185 ? -9.935 3.292 11.669 1.00 93.75 185 ILE A CA 1
ATOM 1408 C C . ILE A 1 185 ? -10.367 4.451 12.577 1.00 93.75 185 ILE A C 1
ATOM 1410 O O . ILE A 1 185 ? -11.117 5.334 12.169 1.00 93.75 185 ILE A O 1
ATOM 1414 N N . THR A 1 186 ? -9.921 4.417 13.830 1.00 92.38 186 THR A N 1
ATOM 1415 C CA . THR A 1 186 ? -10.290 5.379 14.885 1.00 92.38 186 THR A CA 1
ATOM 1416 C C . THR A 1 186 ? -9.104 6.212 15.358 1.00 92.38 186 THR A C 1
ATOM 1418 O O . THR A 1 186 ? -9.283 7.206 16.060 1.00 92.38 186 THR A O 1
ATOM 1421 N N . SER A 1 187 ? -7.873 5.817 15.019 1.00 90.38 187 SER A N 1
ATOM 1422 C CA . SER A 1 187 ? -6.692 6.645 15.275 1.00 90.38 187 SER A CA 1
ATOM 1423 C C . SER A 1 187 ? -6.753 7.932 14.455 1.00 90.38 187 SER A C 1
ATOM 1425 O O . SER A 1 187 ? -7.153 7.880 13.305 1.00 90.38 187 SER A O 1
ATOM 1427 N N . LYS A 1 188 ? -6.295 9.065 15.007 1.00 90.69 188 LYS A N 1
ATOM 1428 C CA . LYS A 1 188 ? -6.152 10.323 14.245 1.00 90.69 188 LYS A CA 1
ATOM 1429 C C . LYS A 1 188 ? -5.142 10.188 13.102 1.00 90.69 188 LYS A C 1
ATOM 1431 O O . LYS A 1 188 ? -5.352 10.697 12.010 1.00 90.69 188 LYS A O 1
ATOM 1436 N N . GLU A 1 189 ? -4.058 9.465 13.373 1.00 93.50 189 GLU A N 1
ATOM 1437 C CA . GLU A 1 189 ? -2.937 9.273 12.459 1.00 93.50 189 GLU A CA 1
ATOM 1438 C C . GLU A 1 189 ? -2.645 7.776 12.291 1.00 93.50 189 GLU A C 1
ATOM 1440 O O . GLU A 1 189 ? -2.626 7.027 13.274 1.00 93.50 189 GLU A O 1
ATOM 1445 N N . VAL A 1 190 ? -2.370 7.350 11.059 1.00 93.50 190 VAL A N 1
ATOM 1446 C CA . VAL A 1 190 ? -1.838 6.027 10.715 1.00 93.50 190 VAL A CA 1
ATOM 1447 C C . VAL A 1 190 ? -0.344 6.168 10.449 1.00 93.50 190 VAL A C 1
ATOM 1449 O O . VAL A 1 190 ? 0.094 7.040 9.702 1.00 93.50 190 VAL A O 1
ATOM 1452 N N . ASN A 1 191 ? 0.463 5.316 11.075 1.00 94.38 191 ASN A N 1
ATOM 1453 C CA . ASN A 1 191 ? 1.908 5.316 10.881 1.00 94.38 191 ASN A CA 1
ATOM 1454 C C . ASN A 1 191 ? 2.269 4.358 9.744 1.00 94.38 191 ASN A C 1
ATOM 1456 O O . ASN A 1 191 ? 2.023 3.155 9.851 1.00 94.38 191 ASN A O 1
ATOM 1460 N N . ALA A 1 192 ? 2.850 4.908 8.683 1.00 93.25 192 ALA A N 1
ATOM 1461 C CA . ALA A 1 192 ? 3.398 4.187 7.552 1.00 93.25 192 ALA A CA 1
ATOM 1462 C C . ALA A 1 192 ? 4.921 4.163 7.661 1.00 93.25 192 ALA A C 1
ATOM 1464 O O . ALA A 1 192 ? 5.562 5.208 7.751 1.00 93.25 192 ALA A O 1
ATOM 1465 N N . LYS A 1 193 ? 5.516 2.976 7.625 1.00 92.94 193 LYS A N 1
ATOM 1466 C CA . LYS A 1 193 ? 6.964 2.782 7.531 1.00 92.94 193 LYS A CA 1
ATOM 1467 C C . LYS A 1 193 ? 7.299 2.159 6.191 1.00 92.94 193 LYS A C 1
ATOM 1469 O O . LYS A 1 193 ? 6.570 1.283 5.737 1.00 92.94 193 LYS A O 1
ATOM 1474 N N . TRP A 1 194 ? 8.404 2.597 5.608 1.00 91.94 194 TRP A N 1
ATOM 1475 C CA . TRP A 1 194 ? 8.908 2.145 4.320 1.00 91.94 194 TRP A CA 1
ATOM 1476 C C . TRP A 1 194 ? 10.417 1.929 4.409 1.00 91.94 194 TRP A C 1
ATOM 1478 O O . TRP A 1 194 ? 11.146 2.789 4.910 1.00 91.94 194 TRP A O 1
ATOM 1488 N N . ASN A 1 195 ? 10.889 0.783 3.927 1.00 89.56 195 ASN A N 1
ATOM 1489 C CA . ASN A 1 195 ? 12.306 0.503 3.774 1.00 89.56 195 ASN A CA 1
ATOM 1490 C C . ASN A 1 195 ? 12.686 0.572 2.284 1.00 89.56 195 ASN A C 1
ATOM 1492 O O . ASN A 1 195 ? 12.327 -0.335 1.532 1.00 89.56 195 ASN A O 1
ATOM 1496 N N . PRO A 1 196 ? 13.424 1.606 1.841 1.00 84.69 196 PRO A N 1
ATOM 1497 C CA . PRO A 1 196 ? 13.780 1.764 0.433 1.00 84.69 196 PRO A CA 1
ATOM 1498 C C . PRO A 1 196 ? 14.759 0.702 -0.083 1.00 84.69 196 PRO A C 1
ATOM 1500 O O . PRO A 1 196 ? 14.839 0.532 -1.296 1.00 84.69 196 PRO A O 1
ATOM 1503 N N . ASP A 1 197 ? 15.483 0.009 0.802 1.00 83.00 197 ASP A N 1
ATOM 1504 C CA . ASP A 1 197 ? 16.491 -0.986 0.417 1.00 83.00 197 ASP A CA 1
ATOM 1505 C C . ASP A 1 197 ? 15.873 -2.373 0.179 1.00 83.00 197 ASP A C 1
ATOM 1507 O O . ASP A 1 197 ? 16.309 -3.107 -0.706 1.00 83.00 197 ASP A O 1
ATOM 1511 N N . THR A 1 198 ? 14.858 -2.743 0.972 1.00 85.00 198 THR 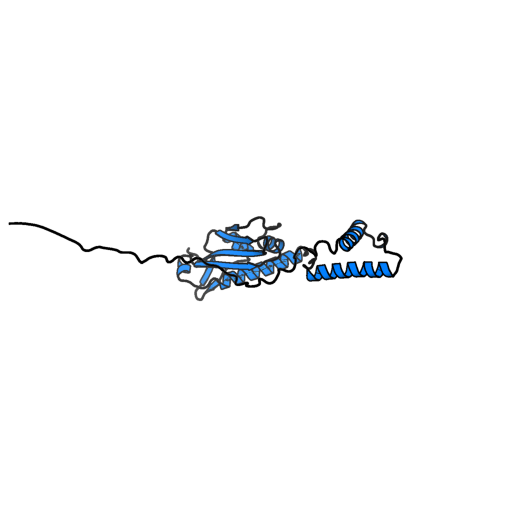A N 1
ATOM 1512 C CA . THR A 1 198 ? 14.192 -4.059 0.901 1.00 85.00 198 THR A CA 1
ATOM 1513 C C . THR A 1 198 ? 12.810 -4.010 0.250 1.00 85.00 198 THR A C 1
ATOM 1515 O O . THR A 1 198 ? 12.294 -5.049 -0.156 1.00 85.00 198 THR A O 1
ATOM 1518 N N . GLY A 1 199 ? 12.197 -2.827 0.149 1.00 86.19 199 GLY A N 1
ATOM 1519 C CA . GLY A 1 199 ? 10.813 -2.663 -0.299 1.00 86.19 199 GLY A CA 1
ATOM 1520 C C . GLY A 1 199 ? 9.771 -3.066 0.751 1.00 86.19 199 GLY A C 1
ATOM 1521 O O . GLY A 1 199 ? 8.584 -3.173 0.453 1.00 86.19 199 GLY A O 1
ATOM 1522 N N . GLU A 1 200 ? 10.188 -3.338 1.987 1.00 91.75 200 GLU A N 1
ATOM 1523 C CA . GLU A 1 200 ? 9.281 -3.702 3.075 1.00 91.75 200 GLU A CA 1
ATOM 1524 C C . GLU A 1 200 ? 8.539 -2.474 3.604 1.00 91.75 200 GLU A C 1
ATOM 1526 O O . GLU A 1 200 ? 9.129 -1.413 3.830 1.00 91.75 200 GLU A O 1
ATOM 1531 N N . PHE A 1 201 ? 7.246 -2.631 3.873 1.00 93.75 201 PHE A N 1
ATOM 1532 C CA . PHE A 1 201 ? 6.413 -1.586 4.444 1.00 93.75 201 PHE A CA 1
ATOM 1533 C C . PHE A 1 201 ? 5.542 -2.092 5.585 1.00 93.75 201 PHE A C 1
ATOM 1535 O O . PHE A 1 201 ? 5.206 -3.273 5.672 1.00 93.75 201 PHE A O 1
ATOM 1542 N N . LYS A 1 202 ? 5.178 -1.170 6.477 1.00 95.06 202 LYS A N 1
ATOM 1543 C CA . LYS A 1 202 ? 4.351 -1.443 7.654 1.00 95.06 202 LYS A CA 1
ATOM 1544 C C . LYS A 1 202 ? 3.379 -0.301 7.894 1.00 95.06 202 LYS A C 1
ATOM 1546 O O . LYS A 1 202 ? 3.805 0.831 8.106 1.00 95.06 202 LYS A O 1
ATOM 1551 N N . PHE A 1 203 ? 2.091 -0.614 7.926 1.00 95.12 203 PHE A N 1
ATOM 1552 C CA . PHE A 1 203 ? 1.031 0.293 8.349 1.00 95.12 203 PHE A CA 1
ATOM 1553 C C . PHE A 1 203 ? 0.553 -0.089 9.740 1.00 95.12 203 PHE A C 1
ATOM 1555 O O . PHE A 1 203 ? 0.269 -1.253 10.009 1.00 95.12 203 PHE A O 1
ATOM 1562 N N . SER A 1 204 ? 0.442 0.887 10.633 1.00 95.19 204 SER A N 1
ATOM 1563 C CA . SER A 1 204 ? -0.026 0.649 11.997 1.00 95.19 204 SER A CA 1
ATOM 1564 C C . SER A 1 204 ? -0.930 1.768 12.490 1.00 95.19 204 SER A C 1
ATOM 1566 O O . SER A 1 204 ? -0.708 2.945 12.203 1.00 95.19 204 SER A O 1
ATOM 1568 N N . GLY A 1 205 ? -1.954 1.394 13.250 1.00 94.94 205 GLY A N 1
ATOM 1569 C CA . GLY A 1 205 ? -2.969 2.324 13.730 1.00 94.94 205 GLY A CA 1
ATOM 1570 C C . GLY A 1 205 ? -3.908 1.689 14.748 1.00 94.94 205 GLY A C 1
ATOM 1571 O O . GLY A 1 205 ? -3.639 0.603 15.277 1.00 94.94 205 GLY A O 1
ATOM 1572 N N . SER A 1 206 ? -5.006 2.387 15.035 1.00 94.88 206 SER A N 1
ATOM 1573 C CA . SER A 1 206 ? -6.082 1.889 15.894 1.00 94.88 206 SER A CA 1
ATOM 1574 C C . SER A 1 206 ? -7.404 1.792 15.128 1.00 94.88 206 SER A C 1
ATOM 1576 O O . SER A 1 206 ? -7.662 2.604 14.241 1.00 94.88 206 SER A O 1
ATOM 1578 N N . TYR A 1 207 ? -8.253 0.835 15.500 1.00 95.00 207 TYR A N 1
ATOM 1579 C CA . TYR A 1 207 ? -9.595 0.646 14.966 1.00 95.00 207 TYR A CA 1
ATOM 1580 C C . TYR A 1 207 ? -10.637 0.366 16.055 1.00 95.00 207 TYR A C 1
ATOM 1582 O O . TYR A 1 207 ? -10.330 -0.047 17.180 1.00 95.00 207 TYR A O 1
ATOM 1590 N N . GLY A 1 208 ? -11.905 0.546 15.698 1.00 94.12 208 GLY A N 1
ATOM 1591 C CA . GLY A 1 208 ? -13.044 0.206 16.539 1.00 94.12 208 GLY A CA 1
ATOM 1592 C C . GLY A 1 208 ? -14.363 0.706 15.969 1.00 94.12 208 GLY A C 1
ATOM 1593 O O . GLY A 1 208 ? -14.468 1.004 14.782 1.00 94.12 208 GLY A O 1
ATOM 1594 N N . LYS A 1 209 ? -15.385 0.785 16.822 1.00 92.75 209 LYS A N 1
ATOM 1595 C CA . LYS A 1 209 ? -16.633 1.464 16.463 1.00 92.75 209 LYS A CA 1
ATOM 1596 C C . LYS A 1 209 ? -16.401 2.975 16.438 1.00 92.75 209 LYS A C 1
ATOM 1598 O O . LYS A 1 209 ? -15.613 3.487 17.233 1.00 92.75 209 LYS A O 1
ATOM 1603 N N . ARG A 1 210 ? -17.121 3.687 15.567 1.00 82.44 210 ARG A N 1
ATOM 1604 C CA . ARG A 1 210 ? -17.256 5.142 15.697 1.00 82.44 210 ARG A CA 1
ATOM 1605 C C . ARG A 1 210 ? -17.981 5.425 17.009 1.00 82.44 210 ARG A C 1
ATOM 1607 O O . ARG A 1 210 ? -19.096 4.949 17.210 1.00 82.44 210 ARG A O 1
ATOM 1614 N N . VAL A 1 211 ? -17.306 6.128 17.908 1.00 67.44 211 VAL A N 1
ATOM 1615 C CA . VAL A 1 211 ? -17.937 6.716 19.087 1.00 67.44 211 VAL A CA 1
ATOM 1616 C C . VAL A 1 211 ? -18.458 8.067 18.610 1.00 67.44 211 VAL A C 1
ATOM 1618 O O . VAL A 1 211 ? -17.651 8.913 18.226 1.00 67.44 211 VAL A O 1
ATOM 1621 N N . TYR A 1 212 ? -19.780 8.186 18.502 1.00 55.81 212 TYR A N 1
ATOM 1622 C 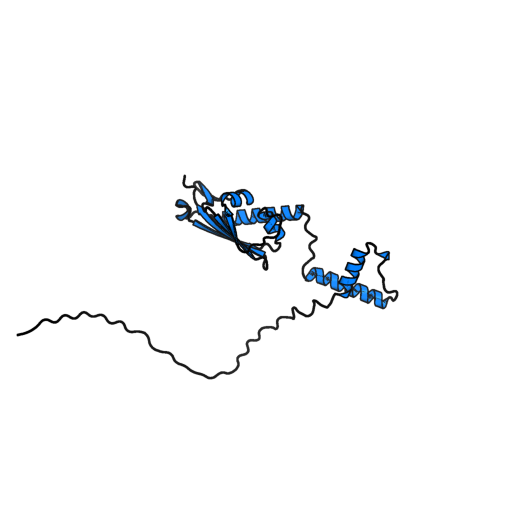CA . TYR A 1 212 ? -20.454 9.467 18.296 1.00 55.81 212 TYR A CA 1
ATOM 1623 C C . TYR A 1 212 ? -20.515 10.229 19.618 1.00 55.81 212 TYR A C 1
ATOM 1625 O O . TYR A 1 212 ? -20.659 9.549 20.662 1.00 55.81 212 TYR A O 1
#

Radius of gyration: 31.7 Å; chains: 1; bounding box: 65×37×128 Å